Protein AF-A0A078AH58-F1 (afdb_monomer)

Nearest PDB structures (foldseek):
  6vp0-assembly1_E  TM=7.390E-01  e=2.191E-07  Homo sapiens
  6l48-assembly1_B  TM=7.554E-01  e=6.575E-06  Homo sapiens
  7n6q-assembly1_A  TM=6.827E-01  e=5.578E-05  Homo sapiens

Solvent-accessible surface area (backbone atoms only — not comparable to full-atom values): 20919 Å² total; per-residue (Å²): 138,84,90,87,82,90,80,83,85,77,82,78,82,79,78,85,76,88,77,92,66,81,74,60,52,59,53,49,49,50,43,55,55,44,58,75,71,63,71,83,45,74,37,66,34,55,80,36,82,85,47,76,85,14,52,36,66,74,42,92,54,44,64,60,52,52,50,52,52,49,53,50,53,48,54,65,50,48,52,33,51,55,31,27,74,75,70,76,38,50,66,60,67,67,58,52,52,50,52,54,56,51,48,54,57,50,51,54,50,49,54,51,53,53,59,57,50,47,50,48,53,52,48,52,53,41,39,75,75,68,45,61,60,72,59,49,52,53,51,50,51,51,51,55,52,50,53,52,52,48,52,54,47,56,54,65,77,44,76,82,61,56,71,65,60,50,47,48,52,39,54,52,48,50,53,51,49,53,49,37,55,49,52,52,53,51,54,51,53,51,48,53,51,49,54,54,49,53,66,64,53,76,50,95,72,78,94,69,83,77,66,76,92,71,74,45,69,47,90,75,87,88,81,78,78,74,67,70,72,86,65,54,75,65,68,63,61,57,75,65,48,47,58,55,48,70,76,42,71,87,52,59,69,67,61,48,45,64,76,41,42,67,63,51,51,54,51,48,58,48,50,47,42,46,64,61,48,48,48,50,50,46,51,25,61,76,68,32,48,21,58,39,67,54,49,54,7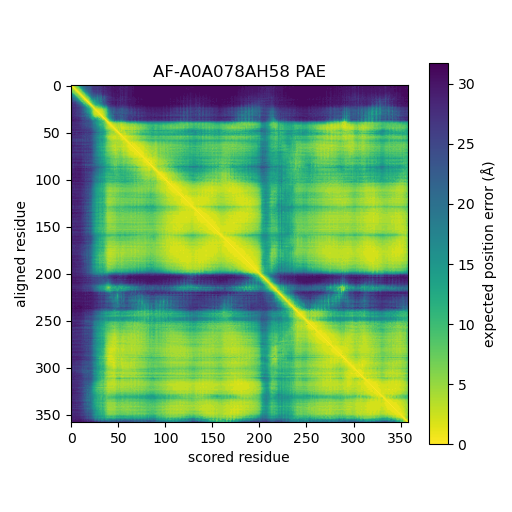4,32,88,73,44,91,44,74,68,51,24,52,54,18,52,48,27,65,62,42,51,48,44,44,61,72,40,26,49,40,36,32,66,78,62,65,42,56,69,69,58,22,47,52,53,39,50,50,54,54,48,53,57,54,45,65,57,44,63,83,83,111

Sequence (358 aa):
MKRQGKQSDSAKQEEPTLITTTSGSELEIEQRVLLKGNIVAARNSLFDFVQLNSWIKKTNYEGIFNAMLTIFVMVIIHKPIGNWVKMGRPVDPELINSIVEEFGNIIYANIYFLAFSFFAFFIQKAILMGAPEQIMKYVQYGIEVFFFVSIYYIIRTNPTWPLSHFLFLSIHGQVIFYKMHSYLLTNLELREKHIQQQKILKKPKAENKSGLQQYPENKVFIQTNLLPLSHFNGLIKYQDIIPLVKTNLNVPVFELYLKLQMSIIAMIMLTIFLLFESMPNAVSELTLYADREFYQDWWNSTSVEEFYGKWLRFTYLFFYRHVYMKILIKGRFNPNTAKAISNLISGAFQELIVVRIY

Radius of gyration: 26.0 Å; Cα contacts (8 Å, |Δi|>4): 215; chains: 1; bounding box: 73×87×61 Å

Organism: Stylonychia lemnae (NCBI:txid5949)

InterPro domains:
  IPR014371 Sterol O-acyltransferase, ACAT/DAG/ARE types [PIRSF000439] (36-355)
  IPR014371 Sterol O-acyltransferase, ACAT/DAG/ARE types [PTHR10408] (245-355)

Foldseek 3Di:
DDDDDDDDDDDDDDDDDDDDDDDPVLVVVVCVVCVVQPPQDQDDEQPDPVDCPHVCNVDPCVVVVVVVVVVVVCLVVVQLVVCCVVPVGSDDPVLVVVLVVLVVLLVVLVVVLVVLLCLLVVLLVVVVVPPDLVVSVVVLVVSLVVLLVVLVVVCVVCLVDDLVSLLSSLVVSVVSSLNSLCSSVVSVVVVVVVVVVVVVCVPDDDDDCPDDPDFDFAPDADDQPCPPPSVPPPSLPDDPLVVLCVVCVPPPPVVSCVVCVVSVVSVVVVCLCCVLPRVVVNVCSVVRGRRNQQFAPLVPDPDPVSNVCGRRVVLVVSLVPPQLSCCVPVVVDDSVVSVVVSVVVSVVSVCSSCVSVD

Mean predicted aligned error: 12.17 Å

Structure (mmCIF, N/CA/C/O backbone):
data_AF-A0A078AH58-F1
#
_entry.id   AF-A0A078AH58-F1
#
loop_
_atom_site.group_PDB
_atom_site.id
_atom_site.type_symbol
_atom_site.label_atom_id
_atom_site.label_alt_id
_atom_site.label_comp_id
_atom_site.label_asym_id
_atom_site.label_entity_id
_atom_site.label_seq_id
_atom_site.pdbx_PDB_ins_code
_atom_site.Cartn_x
_atom_site.Cartn_y
_atom_site.Cartn_z
_atom_site.occupancy
_atom_site.B_iso_or_equiv
_atom_site.auth_seq_id
_atom_site.auth_comp_id
_atom_site.auth_asym_id
_atom_site.auth_atom_id
_atom_site.pdbx_PDB_model_num
ATOM 1 N N . MET A 1 1 ? -29.194 68.600 -11.391 1.00 40.53 1 MET A N 1
ATOM 2 C CA . MET A 1 1 ? -29.318 67.475 -10.433 1.00 40.53 1 MET A CA 1
ATOM 3 C C . MET A 1 1 ? -28.202 66.462 -10.717 1.00 40.53 1 MET A C 1
ATOM 5 O O . MET A 1 1 ? -28.346 65.648 -11.608 1.00 40.53 1 MET A O 1
ATOM 9 N N . LYS A 1 2 ? -26.943 66.729 -10.345 1.00 31.14 2 LYS A N 1
ATOM 10 C CA . LYS A 1 2 ? -26.202 66.224 -9.160 1.00 31.14 2 LYS A CA 1
ATOM 11 C C . LYS A 1 2 ? -26.451 64.751 -8.748 1.00 31.14 2 LYS A C 1
ATOM 13 O O . LYS A 1 2 ? -27.423 64.454 -8.073 1.00 31.14 2 LYS A O 1
ATOM 18 N N . ARG A 1 3 ? -25.483 63.911 -9.158 1.00 30.28 3 ARG A N 1
ATOM 19 C CA . ARG A 1 3 ? -24.882 62.686 -8.569 1.00 30.28 3 ARG A CA 1
ATOM 20 C C . ARG A 1 3 ? -25.420 62.164 -7.225 1.00 30.28 3 ARG A C 1
ATOM 22 O O . ARG A 1 3 ? -25.278 62.880 -6.244 1.00 30.28 3 ARG A O 1
ATOM 29 N N . GLN A 1 4 ? -25.742 60.865 -7.182 1.00 29.77 4 GLN A N 1
ATOM 30 C CA . GLN A 1 4 ? -25.394 59.846 -6.158 1.00 29.77 4 GLN A CA 1
ATOM 31 C C . GLN A 1 4 ? -25.444 58.488 -6.906 1.00 29.77 4 GLN A C 1
ATOM 33 O O . GLN A 1 4 ? -26.321 58.313 -7.740 1.00 29.77 4 GLN A O 1
ATOM 38 N N . GLY A 1 5 ? -24.524 57.525 -6.855 1.00 28.48 5 GLY A N 1
ATOM 39 C CA . GLY A 1 5 ? -23.676 57.019 -5.780 1.00 28.48 5 GLY A CA 1
ATOM 40 C C . GLY A 1 5 ? -23.909 55.500 -5.738 1.00 28.48 5 GLY A C 1
ATOM 41 O O . GLY A 1 5 ? -24.752 55.039 -4.983 1.00 28.48 5 GLY A O 1
ATOM 42 N N . LYS A 1 6 ? -23.256 54.732 -6.624 1.00 28.45 6 LYS A N 1
ATOM 43 C CA . LYS A 1 6 ? -23.381 53.264 -6.691 1.00 28.45 6 LYS A CA 1
ATOM 44 C C . LYS A 1 6 ? -22.445 52.671 -5.632 1.00 28.45 6 LYS A C 1
ATOM 46 O O . LYS A 1 6 ? -21.235 52.649 -5.842 1.00 28.45 6 LYS A O 1
ATOM 51 N N . GLN A 1 7 ? -22.992 52.285 -4.482 1.00 27.55 7 GLN A N 1
ATOM 52 C CA . GLN A 1 7 ? -22.261 51.602 -3.414 1.00 27.55 7 GLN A CA 1
ATOM 53 C C . GLN A 1 7 ? -22.368 50.086 -3.620 1.00 27.55 7 GLN A C 1
ATOM 55 O O . GLN A 1 7 ? -23.429 49.557 -3.938 1.00 27.55 7 GLN A O 1
ATOM 60 N N . SER A 1 8 ? -21.218 49.429 -3.538 1.00 26.92 8 SER A N 1
ATOM 61 C CA . SER A 1 8 ? -20.998 47.998 -3.696 1.00 26.92 8 SER A CA 1
ATOM 62 C C . SER A 1 8 ? -21.329 47.251 -2.403 1.00 26.92 8 SER A C 1
ATOM 64 O O . SER A 1 8 ? -20.649 47.475 -1.400 1.00 26.92 8 SER A O 1
ATOM 66 N N . ASP A 1 9 ? -22.281 46.323 -2.443 1.00 26.44 9 ASP A N 1
ATOM 67 C CA . ASP A 1 9 ? -22.470 45.345 -1.370 1.00 26.44 9 ASP A CA 1
ATOM 68 C C . ASP A 1 9 ? -21.562 44.136 -1.620 1.00 26.44 9 ASP A C 1
ATOM 70 O O . ASP A 1 9 ? -21.825 43.278 -2.465 1.00 26.44 9 ASP A O 1
ATOM 74 N N . SER A 1 10 ? -20.446 44.097 -0.893 1.00 26.19 10 SER A N 1
ATOM 75 C CA . SER A 1 10 ? -19.625 42.906 -0.723 1.00 26.19 10 SER A CA 1
ATOM 76 C C . SER A 1 10 ? -20.270 42.009 0.335 1.00 26.19 10 SER A C 1
ATOM 78 O O . SER A 1 10 ? -20.235 42.290 1.532 1.00 26.19 10 SER A O 1
ATOM 80 N N . ALA A 1 11 ? -20.866 40.902 -0.104 1.00 28.41 11 ALA A N 1
ATOM 81 C CA . ALA A 1 11 ? -21.296 39.839 0.794 1.00 28.41 11 ALA A CA 1
ATOM 82 C C . ALA A 1 11 ? -20.055 39.193 1.435 1.00 28.41 11 ALA A C 1
ATOM 84 O O . ALA A 1 11 ? -19.317 38.448 0.788 1.00 28.41 11 ALA A O 1
ATOM 85 N N . LYS A 1 12 ? -19.806 39.512 2.708 1.00 26.58 12 LYS A N 1
ATOM 86 C CA . LYS A 1 12 ? -18.868 38.783 3.566 1.00 26.58 12 LYS A CA 1
ATOM 87 C C . LYS A 1 12 ? -19.377 37.349 3.726 1.00 26.58 12 LYS A C 1
ATOM 89 O O . LYS A 1 12 ? -20.465 37.135 4.248 1.00 26.58 12 LYS A O 1
ATOM 94 N N . GLN A 1 13 ? -18.584 36.380 3.277 1.00 26.33 13 GLN A N 1
ATOM 95 C CA . GLN A 1 13 ? -18.711 34.988 3.699 1.00 26.33 13 GLN A CA 1
ATOM 96 C C . GLN A 1 13 ? -18.348 34.917 5.186 1.00 26.33 13 GLN A C 1
ATOM 98 O O . GLN A 1 13 ? -17.194 35.125 5.554 1.00 26.33 13 GLN A O 1
ATOM 103 N N . GLU A 1 14 ? -19.341 34.687 6.039 1.00 25.53 14 GLU A N 1
ATOM 104 C CA . GLU A 1 14 ? -19.130 34.377 7.452 1.00 25.53 14 GLU A CA 1
ATOM 105 C C . GLU A 1 14 ? -18.592 32.942 7.579 1.00 25.53 14 GLU A C 1
ATOM 107 O O . GLU A 1 14 ? -19.234 31.978 7.156 1.00 25.53 14 GLU A O 1
ATOM 112 N N . GLU A 1 15 ? -17.388 32.801 8.139 1.00 24.39 15 GLU A N 1
ATOM 113 C CA . GLU A 1 15 ? -16.863 31.528 8.640 1.00 24.39 15 GLU A CA 1
ATOM 114 C C . GLU A 1 15 ? -17.756 31.018 9.784 1.00 24.39 15 GLU A C 1
ATOM 116 O O . GLU A 1 15 ? -18.068 31.787 10.698 1.00 24.39 15 GLU A O 1
ATOM 121 N N . PRO A 1 16 ? -18.154 29.733 9.802 1.00 28.31 16 PRO A N 1
ATOM 122 C CA . PRO A 1 16 ? -18.960 29.216 10.894 1.00 28.31 16 PRO A CA 1
ATOM 123 C C . PRO A 1 16 ? -18.090 29.028 12.142 1.00 28.31 16 PRO A C 1
ATOM 125 O O . PRO A 1 16 ? -17.213 28.165 12.209 1.00 28.31 16 PRO A O 1
ATOM 128 N N . THR A 1 17 ? -18.376 29.848 13.147 1.00 25.48 17 THR A N 1
ATOM 129 C CA . THR A 1 17 ? -17.865 29.784 14.515 1.00 25.48 17 THR A CA 1
ATOM 130 C C . THR A 1 17 ? -18.154 28.418 15.144 1.00 25.48 17 THR A C 1
ATOM 132 O O . THR A 1 17 ? -19.296 27.963 15.215 1.00 25.48 17 THR A O 1
ATOM 135 N N . LEU A 1 18 ? -17.097 27.759 15.629 1.00 30.42 18 LEU A N 1
ATOM 136 C CA . LEU A 1 18 ? -17.161 26.484 16.343 1.00 30.42 18 LEU A CA 1
ATOM 137 C C . LEU A 1 18 ? -17.845 26.692 17.710 1.00 30.42 18 LEU A C 1
ATOM 139 O O . LEU A 1 18 ? -17.222 27.180 18.652 1.00 30.42 18 LEU A O 1
ATOM 143 N N . ILE A 1 19 ? -19.126 26.329 17.827 1.00 30.30 19 ILE A N 1
ATOM 144 C CA . ILE A 1 19 ? -19.848 26.307 19.108 1.00 30.30 19 ILE A CA 1
ATOM 145 C C . ILE A 1 19 ? -19.843 24.881 19.669 1.00 30.30 19 ILE A C 1
ATOM 147 O O . ILE A 1 19 ? -20.335 23.930 19.065 1.00 30.30 19 ILE A O 1
ATOM 151 N N . THR A 1 20 ? -19.287 24.764 20.870 1.00 35.66 20 THR A N 1
ATOM 152 C CA . THR A 1 20 ? -19.267 23.598 21.756 1.00 35.66 20 THR A CA 1
ATOM 153 C C . THR A 1 20 ? -20.670 23.119 22.137 1.00 35.66 20 THR A C 1
ATOM 155 O O . THR A 1 20 ? -21.335 23.779 22.929 1.00 35.66 20 THR A O 1
ATOM 158 N N . THR A 1 21 ? -21.077 21.932 21.669 1.00 28.69 21 THR A N 1
ATOM 159 C CA . THR A 1 21 ? -22.034 21.036 22.357 1.00 28.69 21 THR A CA 1
ATOM 160 C C . THR A 1 21 ? -21.704 19.563 22.071 1.00 28.69 21 THR A C 1
ATOM 162 O O . THR A 1 21 ? -21.152 19.209 21.029 1.00 28.69 21 THR A O 1
ATOM 165 N N . THR A 1 22 ? -21.972 18.724 23.069 1.00 42.91 22 THR A N 1
ATOM 166 C CA . THR A 1 22 ? -21.318 17.454 23.403 1.00 42.91 22 THR A CA 1
ATOM 167 C C . THR A 1 22 ? -21.966 16.210 22.768 1.00 42.91 22 THR A C 1
ATOM 169 O O . THR A 1 22 ? -23.183 16.046 22.738 1.00 42.91 22 THR A O 1
ATOM 172 N N . SER A 1 23 ? -21.118 15.278 22.317 1.00 38.84 23 SER A N 1
ATOM 173 C CA . SER A 1 23 ? -21.384 13.913 21.806 1.00 38.84 23 SER A CA 1
ATOM 174 C C . SER A 1 23 ? -22.115 13.748 20.461 1.00 38.84 23 SER A C 1
ATOM 176 O O . SER A 1 23 ? -21.726 12.879 19.686 1.00 38.84 23 SER A O 1
ATOM 178 N N . GLY A 1 24 ? -23.120 14.569 20.136 1.00 33.69 24 GLY A N 1
ATOM 179 C CA . GLY A 1 24 ? -23.856 14.456 18.863 1.00 33.69 24 GLY A CA 1
ATOM 180 C C . GLY A 1 24 ? -23.125 15.078 17.666 1.00 33.69 24 GLY A C 1
ATOM 181 O O . GLY A 1 24 ? -23.157 14.536 16.564 1.00 33.69 24 GLY A O 1
ATOM 182 N N . SER A 1 25 ? -22.412 16.182 17.898 1.00 44.81 25 SER A N 1
ATOM 183 C CA . SER A 1 25 ? -21.654 16.915 16.875 1.00 44.81 25 SER A CA 1
ATOM 184 C C . SER A 1 25 ? -20.419 16.148 16.404 1.00 44.81 25 SER A C 1
ATOM 186 O O . SER A 1 25 ? -20.139 16.124 15.214 1.00 44.81 25 SER A O 1
ATOM 188 N N . GLU A 1 26 ? -19.711 15.463 17.306 1.00 45.75 26 GLU A N 1
ATOM 189 C CA . GLU A 1 26 ? -18.556 14.629 16.957 1.00 45.75 26 GLU A CA 1
ATOM 190 C C . GLU A 1 26 ? -18.969 13.438 16.094 1.00 45.75 26 GLU A C 1
ATOM 192 O O . GLU A 1 26 ? -18.326 13.200 15.082 1.00 45.75 26 GLU A O 1
ATOM 197 N N . LEU A 1 27 ? -20.070 12.752 16.424 1.00 42.97 27 LEU A N 1
ATOM 198 C CA . LEU A 1 27 ? -20.625 11.667 15.607 1.00 42.97 27 LEU A CA 1
ATOM 199 C C . LEU A 1 27 ? -21.142 12.163 14.252 1.00 42.97 27 LEU A C 1
ATOM 201 O O . LEU A 1 27 ? -20.975 11.461 13.262 1.00 42.97 27 LEU A O 1
ATOM 205 N N . GLU A 1 28 ? -21.735 13.358 14.175 1.00 40.47 28 GLU A N 1
ATOM 206 C CA . GLU A 1 28 ? -22.139 13.965 12.901 1.00 40.47 28 GLU A CA 1
ATOM 207 C C . GLU A 1 28 ? -20.952 14.449 12.065 1.00 40.47 28 GLU A C 1
ATOM 209 O O . GLU A 1 28 ? -20.991 14.335 10.845 1.00 40.47 28 GLU A O 1
ATOM 214 N N . ILE A 1 29 ? -19.900 14.989 12.680 1.00 44.53 29 ILE A N 1
ATOM 215 C CA . ILE A 1 29 ? -18.666 15.384 11.993 1.00 44.53 29 ILE A CA 1
ATOM 216 C C . ILE A 1 29 ? -17.950 14.128 11.513 1.00 44.53 29 ILE A C 1
ATOM 218 O O . ILE A 1 29 ? -17.587 14.049 10.346 1.00 44.53 29 ILE A O 1
ATOM 222 N N . GLU A 1 30 ? -17.817 13.119 12.369 1.00 45.66 30 GLU A N 1
ATOM 223 C CA . GLU A 1 30 ? -17.259 11.817 12.031 1.00 45.66 30 GLU A CA 1
ATOM 224 C C . GLU A 1 30 ? -18.090 11.162 10.925 1.00 45.66 30 GLU A C 1
ATOM 226 O O . GLU A 1 30 ? -17.522 10.723 9.938 1.00 45.66 30 GLU A O 1
ATOM 231 N N . GLN A 1 31 ? -19.425 11.195 10.983 1.00 39.09 31 GLN A N 1
ATOM 232 C CA . GLN A 1 31 ? -20.284 10.719 9.900 1.00 39.09 31 GLN A CA 1
ATOM 233 C C . GLN A 1 31 ? -20.153 11.563 8.638 1.00 39.09 31 GLN A C 1
ATOM 235 O O . GLN A 1 31 ? -19.989 10.976 7.589 1.00 39.09 31 GLN A O 1
ATOM 240 N N . ARG A 1 32 ? -20.177 12.898 8.664 1.00 38.59 32 ARG A N 1
ATOM 241 C CA . ARG A 1 32 ? -20.041 13.730 7.449 1.00 38.59 32 ARG A CA 1
ATOM 242 C C . ARG A 1 32 ? -18.659 13.593 6.811 1.00 38.59 32 ARG A C 1
ATOM 244 O O . ARG A 1 32 ? -18.549 13.632 5.587 1.00 38.59 32 ARG A O 1
ATOM 251 N N . VAL A 1 33 ? -17.621 13.405 7.621 1.00 44.88 33 VAL A N 1
ATOM 252 C CA . VAL A 1 33 ? -16.241 13.178 7.181 1.00 44.88 33 VAL A CA 1
ATOM 253 C C . VAL A 1 33 ? -16.052 11.745 6.664 1.00 44.88 33 VAL A C 1
ATOM 255 O O . VAL A 1 33 ? -15.480 11.554 5.593 1.00 44.88 33 VAL A O 1
ATOM 258 N N . LEU A 1 34 ? -16.599 10.735 7.350 1.00 44.06 34 LEU A N 1
ATOM 259 C CA . LEU A 1 34 ? -16.597 9.337 6.901 1.00 44.06 34 LEU A CA 1
ATOM 260 C C . LEU A 1 34 ? -17.518 9.119 5.688 1.00 44.06 34 LEU A C 1
ATOM 262 O O . LEU A 1 34 ? -17.161 8.352 4.804 1.00 44.06 34 LEU A O 1
ATOM 266 N N . LEU A 1 35 ? -18.664 9.800 5.595 1.00 41.53 35 LEU A N 1
ATOM 267 C CA . LEU A 1 35 ? -19.632 9.714 4.489 1.00 41.53 35 LEU A CA 1
ATOM 268 C C . LEU A 1 35 ? -19.110 10.399 3.227 1.00 41.53 35 LEU A C 1
ATOM 270 O O . LEU A 1 35 ? -19.399 9.931 2.133 1.00 41.53 35 LEU A O 1
ATOM 274 N N . LYS A 1 36 ? -18.309 11.466 3.345 1.00 42.06 36 LYS A N 1
ATOM 275 C CA . LYS A 1 36 ? -17.636 12.051 2.174 1.00 42.06 36 LYS A CA 1
ATOM 276 C C . LYS A 1 36 ? -16.482 11.184 1.649 1.00 42.06 36 LYS A C 1
ATOM 278 O O . LYS A 1 36 ? -16.122 11.336 0.486 1.00 42.06 36 LYS A O 1
ATOM 283 N N . GLY A 1 37 ? -15.918 10.284 2.465 1.00 44.53 37 GLY A N 1
ATOM 284 C CA . GLY A 1 37 ? -14.732 9.489 2.108 1.00 44.53 37 GLY A CA 1
ATOM 285 C C . GLY A 1 37 ? -14.945 7.985 1.869 1.00 44.53 37 GLY A C 1
ATOM 286 O O . GLY A 1 37 ? -14.173 7.397 1.117 1.00 44.53 37 GLY A O 1
ATOM 287 N N . ASN A 1 38 ? -15.970 7.362 2.469 1.00 53.31 38 ASN A N 1
ATOM 288 C CA . ASN A 1 38 ? -16.092 5.898 2.598 1.00 53.31 38 ASN A CA 1
ATOM 289 C C . ASN A 1 38 ? -17.462 5.326 2.176 1.00 53.31 38 ASN A C 1
ATOM 291 O O . ASN A 1 38 ? -17.907 4.324 2.741 1.00 53.31 38 ASN A O 1
ATOM 295 N N . ILE A 1 39 ? -18.154 5.916 1.197 1.00 58.31 39 ILE A N 1
ATOM 296 C CA . ILE A 1 39 ? -19.253 5.189 0.543 1.00 58.31 39 ILE A CA 1
ATOM 297 C C . ILE A 1 39 ? -18.604 4.231 -0.450 1.00 58.31 39 ILE A C 1
ATOM 299 O O . ILE A 1 39 ? -18.244 4.624 -1.557 1.00 58.31 39 ILE A O 1
ATOM 303 N N . VAL A 1 40 ? -18.409 2.984 -0.022 1.00 67.25 40 VAL A N 1
ATOM 304 C CA . VAL A 1 40 ? -18.018 1.913 -0.938 1.00 67.25 40 VAL A CA 1
ATOM 305 C C . VAL A 1 40 ? -19.147 1.775 -1.956 1.00 67.25 40 VAL A C 1
ATOM 307 O O . VAL A 1 40 ? -20.293 1.522 -1.585 1.00 67.25 40 VAL A O 1
ATOM 310 N N . ALA A 1 41 ? -18.838 1.999 -3.226 1.00 72.81 41 ALA A N 1
ATOM 311 C CA . ALA A 1 41 ? -19.819 2.017 -4.303 1.00 72.81 41 ALA A CA 1
ATOM 312 C C . ALA A 1 41 ? -19.311 1.186 -5.476 1.00 72.81 41 ALA A C 1
ATOM 314 O O . ALA A 1 41 ? -18.113 1.160 -5.742 1.00 72.81 41 ALA A O 1
ATOM 315 N N . ALA A 1 42 ? -20.223 0.526 -6.193 1.00 79.69 42 ALA A N 1
ATOM 316 C CA . ALA A 1 42 ? -19.877 -0.161 -7.432 1.00 79.69 42 ALA A CA 1
ATOM 317 C C . ALA A 1 42 ? -19.405 0.880 -8.460 1.00 79.69 42 ALA A C 1
ATOM 319 O O . ALA A 1 42 ? -20.199 1.691 -8.943 1.00 79.69 42 ALA A O 1
ATOM 320 N N . ARG A 1 43 ? -18.099 0.900 -8.726 1.00 83.06 43 ARG A N 1
ATOM 321 C CA . ARG A 1 43 ? -17.421 1.904 -9.546 1.00 83.06 43 ARG A CA 1
ATOM 322 C C . ARG A 1 43 ? -16.361 1.236 -10.396 1.00 83.06 43 ARG A C 1
ATOM 324 O O . ARG A 1 43 ? -15.671 0.324 -9.952 1.00 83.06 43 ARG A O 1
ATOM 331 N N . ASN A 1 44 ? -16.223 1.749 -11.604 1.00 82.75 44 ASN A N 1
ATOM 332 C CA . ASN A 1 44 ? -15.292 1.240 -12.595 1.00 82.75 44 ASN A CA 1
ATOM 333 C C . ASN A 1 44 ? -13.928 1.903 -12.408 1.00 82.75 44 ASN A C 1
ATOM 335 O O . ASN A 1 44 ? -13.864 3.044 -11.940 1.00 82.75 44 ASN A O 1
ATOM 339 N N . SER A 1 45 ? -12.859 1.223 -12.822 1.00 84.94 45 SER A N 1
ATOM 340 C CA . SER A 1 45 ? -11.552 1.875 -12.873 1.00 84.94 45 SER A CA 1
ATOM 341 C C . SER A 1 45 ? -11.522 2.953 -13.962 1.00 84.94 45 SER A C 1
ATOM 343 O O . SER A 1 45 ? -12.254 2.886 -14.955 1.00 84.94 45 SER A O 1
ATOM 345 N N . LEU A 1 46 ? -10.668 3.962 -13.780 1.00 84.12 46 LEU A N 1
ATOM 346 C CA . LEU A 1 46 ? -10.541 5.102 -14.691 1.00 84.12 46 LEU A CA 1
ATOM 347 C C . LEU A 1 46 ? -10.118 4.669 -16.104 1.00 84.12 46 LEU A C 1
ATOM 349 O O . LEU A 1 46 ? -10.706 5.143 -17.081 1.00 84.12 46 LEU A O 1
ATOM 353 N N . PHE A 1 47 ? -9.144 3.756 -16.204 1.00 80.75 47 PHE A N 1
ATOM 354 C CA . PHE A 1 47 ? -8.607 3.241 -17.469 1.00 80.75 47 PHE A CA 1
ATOM 355 C C . PHE A 1 47 ? -9.199 1.880 -17.883 1.00 80.75 47 PHE A C 1
ATOM 357 O O . PHE A 1 47 ? -8.633 1.200 -18.741 1.00 80.75 47 PHE A O 1
ATOM 364 N N . ASP A 1 48 ? -10.361 1.495 -17.341 1.00 78.31 48 ASP A N 1
ATOM 365 C CA . ASP A 1 48 ? -11.060 0.281 -17.773 1.00 78.31 48 ASP A CA 1
ATOM 366 C C . ASP A 1 48 ? -11.542 0.434 -19.227 1.00 78.31 48 ASP A C 1
ATOM 368 O O . ASP A 1 48 ? -12.335 1.316 -19.557 1.00 78.31 48 ASP A O 1
ATOM 372 N N . PHE A 1 49 ? -11.050 -0.414 -20.125 1.00 73.31 49 PHE A N 1
ATOM 373 C CA . PHE A 1 49 ? -11.363 -0.340 -21.553 1.00 73.31 49 PHE A CA 1
ATOM 374 C C . PHE A 1 49 ? -12.534 -1.229 -21.976 1.00 73.31 49 PHE A C 1
ATOM 376 O O . PHE A 1 49 ? -13.054 -1.055 -23.082 1.00 73.31 49 PHE A O 1
ATOM 383 N N . VAL A 1 50 ? -12.940 -2.172 -21.124 1.00 70.81 50 VAL A N 1
ATOM 384 C CA . VAL A 1 50 ? -14.042 -3.104 -21.392 1.00 70.81 50 VAL A CA 1
ATOM 385 C C . VAL A 1 50 ? -15.369 -2.412 -21.103 1.00 70.81 50 VAL A C 1
ATOM 387 O O . VAL A 1 50 ? -16.356 -2.578 -21.820 1.00 70.81 50 VAL A O 1
ATOM 390 N N . GLN A 1 51 ? -15.396 -1.588 -20.059 1.00 74.44 51 GLN A N 1
ATOM 391 C CA . GLN A 1 51 ? -16.616 -0.948 -19.598 1.00 74.44 51 GLN A CA 1
ATOM 392 C C . GLN A 1 51 ? -16.839 0.407 -20.282 1.00 74.44 51 GLN A C 1
ATOM 394 O O . GLN A 1 51 ? -16.139 1.376 -20.017 1.00 74.44 51 GLN A O 1
ATOM 399 N N . LEU A 1 52 ? -17.903 0.512 -21.087 1.00 74.88 52 LEU A N 1
ATOM 400 C CA . LEU A 1 52 ? -18.320 1.745 -21.788 1.00 74.88 52 LEU A CA 1
ATOM 401 C C . LEU A 1 52 ? -18.526 2.960 -20.864 1.00 74.88 52 LEU A C 1
ATOM 403 O O . LEU A 1 52 ? -18.422 4.104 -21.296 1.00 74.88 52 LEU A O 1
ATOM 407 N N . ASN A 1 53 ? -18.822 2.718 -19.586 1.00 78.50 53 ASN A N 1
ATOM 408 C CA . ASN A 1 53 ? -19.049 3.768 -18.595 1.00 78.50 53 ASN A CA 1
ATOM 409 C C . ASN A 1 53 ? -17.768 4.277 -17.916 1.00 78.50 53 ASN A C 1
ATOM 411 O O . ASN A 1 53 ? -17.873 5.171 -17.066 1.00 78.50 53 ASN A O 1
ATOM 415 N N . SER A 1 54 ? -16.597 3.728 -18.252 1.00 81.62 54 SER A N 1
ATOM 416 C CA . SER A 1 54 ? -15.315 4.166 -17.704 1.00 81.62 54 SER A CA 1
ATOM 417 C C . SER A 1 54 ? -14.969 5.595 -18.121 1.00 81.62 54 SER A C 1
ATOM 419 O O . SER A 1 54 ? -15.538 6.164 -19.057 1.00 81.62 54 SER A O 1
ATOM 421 N N . TRP A 1 55 ? -14.037 6.207 -17.394 1.00 85.44 55 TRP A N 1
ATOM 422 C CA . TRP A 1 55 ? -13.611 7.574 -17.677 1.00 85.44 55 TRP A CA 1
ATOM 423 C C . TRP A 1 55 ? -12.893 7.669 -19.025 1.00 85.44 55 TRP A C 1
ATOM 425 O O . TRP A 1 55 ? -13.193 8.568 -19.809 1.00 85.44 55 TRP A O 1
ATOM 435 N N . ILE A 1 56 ? -12.018 6.710 -19.348 1.00 84.88 56 ILE A N 1
ATOM 436 C CA . ILE A 1 56 ? -11.257 6.750 -20.601 1.00 84.88 56 ILE A CA 1
ATOM 437 C C . ILE A 1 56 ? -12.162 6.712 -21.840 1.00 84.88 56 ILE A C 1
ATOM 439 O O . ILE A 1 56 ? -11.920 7.466 -22.777 1.00 84.88 56 ILE A O 1
ATOM 443 N N . LYS A 1 57 ? -13.259 5.940 -21.807 1.00 83.38 57 LYS A N 1
ATOM 444 C CA . LYS A 1 57 ? -14.247 5.854 -22.900 1.00 83.38 57 LYS A CA 1
ATOM 445 C C . LYS A 1 57 ? -15.125 7.098 -23.049 1.00 83.38 57 LYS A C 1
ATOM 447 O O . LYS A 1 57 ? -15.726 7.305 -24.096 1.00 83.38 57 LYS A O 1
ATOM 452 N N . LYS A 1 58 ? -15.214 7.930 -22.009 1.00 86.19 58 LYS A N 1
ATOM 453 C CA . LYS A 1 58 ? -15.997 9.178 -22.011 1.00 86.19 58 LYS A CA 1
ATOM 454 C C . LYS A 1 58 ? -15.192 10.401 -22.441 1.00 86.19 58 LYS A C 1
ATOM 456 O O . LYS A 1 58 ? -15.778 11.461 -22.642 1.00 86.19 58 LYS A O 1
ATOM 461 N N . THR A 1 59 ? -13.869 10.290 -22.531 1.00 86.25 59 THR A N 1
ATOM 462 C CA . THR A 1 59 ? -12.988 11.423 -22.832 1.00 86.25 59 THR A CA 1
ATOM 463 C C . THR A 1 59 ? -12.337 11.292 -24.201 1.00 86.25 59 THR A C 1
ATOM 465 O O . THR A 1 59 ? -12.202 10.205 -24.751 1.00 86.25 59 THR A O 1
ATOM 468 N N . ASN A 1 60 ? -11.837 12.411 -24.726 1.00 88.38 60 ASN A N 1
ATOM 469 C CA . ASN A 1 60 ? -11.089 12.437 -25.986 1.00 88.38 60 ASN A CA 1
ATOM 470 C C . ASN A 1 60 ? -9.665 11.848 -25.866 1.00 88.38 60 ASN A C 1
ATOM 472 O O . ASN A 1 60 ? -8.904 11.878 -26.831 1.00 88.38 60 ASN A O 1
ATOM 476 N N . TYR A 1 61 ? -9.282 11.327 -24.694 1.00 86.69 61 TYR A N 1
ATOM 477 C CA . TYR A 1 61 ? -7.950 10.773 -24.437 1.00 86.69 61 TYR A CA 1
ATOM 478 C C . TYR A 1 61 ? -7.812 9.299 -24.834 1.00 86.69 61 TYR A C 1
ATOM 480 O O . TYR A 1 61 ? -6.708 8.757 -24.768 1.00 86.69 61 TYR A O 1
ATOM 488 N N . GLU A 1 62 ? -8.889 8.657 -25.296 1.00 84.69 62 GLU A N 1
ATOM 489 C CA . GLU A 1 62 ? -8.869 7.253 -25.718 1.00 84.69 62 GLU A CA 1
ATOM 490 C C . GLU A 1 62 ? -7.778 6.974 -26.767 1.00 84.69 62 GLU A C 1
ATOM 492 O O . GLU A 1 62 ? -7.051 5.989 -26.658 1.00 84.69 62 GLU A O 1
ATOM 497 N N . GLY A 1 63 ? -7.588 7.872 -27.741 1.00 85.69 63 GLY A N 1
ATOM 498 C CA . GLY A 1 63 ? -6.554 7.716 -28.770 1.00 85.69 63 GLY A CA 1
ATOM 499 C C . GLY A 1 63 ? -5.127 7.710 -28.209 1.00 85.69 63 GLY A C 1
ATOM 500 O O . GLY A 1 63 ? -4.305 6.894 -28.624 1.00 85.69 63 GLY A O 1
ATOM 501 N N . ILE A 1 64 ? -4.840 8.574 -27.229 1.00 85.44 64 ILE A N 1
ATOM 502 C CA . ILE A 1 64 ? -3.527 8.639 -26.562 1.00 85.44 64 ILE A CA 1
ATOM 503 C C . ILE A 1 64 ? -3.282 7.361 -25.761 1.00 85.44 64 ILE A C 1
ATOM 505 O O . ILE A 1 64 ? -2.200 6.779 -25.827 1.00 85.44 64 ILE A O 1
ATOM 509 N N . PHE A 1 65 ? -4.303 6.887 -25.052 1.00 82.31 65 PHE A N 1
ATOM 510 C CA . PHE A 1 65 ? -4.218 5.645 -24.297 1.00 82.31 65 PHE A CA 1
ATOM 511 C C . PHE A 1 65 ? -4.007 4.424 -25.210 1.00 82.31 65 PHE A C 1
ATOM 513 O O . PHE A 1 65 ? -3.123 3.607 -24.956 1.00 82.31 65 PHE A O 1
ATOM 520 N N . ASN A 1 66 ? -4.729 4.340 -26.330 1.00 84.19 66 ASN A N 1
ATOM 521 C CA . ASN A 1 66 ? -4.547 3.283 -27.329 1.00 84.19 66 ASN A CA 1
ATOM 522 C C . ASN A 1 66 ? -3.141 3.308 -27.951 1.00 84.19 66 ASN A C 1
ATOM 524 O O . ASN A 1 66 ? -2.537 2.253 -28.164 1.00 84.19 66 ASN A O 1
ATOM 528 N N . ALA A 1 67 ? -2.583 4.497 -28.202 1.00 84.44 67 ALA A N 1
ATOM 529 C CA . ALA A 1 67 ? -1.204 4.638 -28.664 1.00 84.44 67 ALA A CA 1
ATOM 530 C C . ALA A 1 67 ? -0.201 4.131 -27.613 1.00 84.44 67 ALA A C 1
ATOM 532 O O . ALA A 1 67 ? 0.715 3.382 -27.955 1.00 84.44 67 ALA A O 1
ATOM 533 N N . MET A 1 68 ? -0.403 4.457 -26.330 1.00 80.81 68 MET A N 1
ATOM 534 C CA . MET A 1 68 ? 0.423 3.932 -25.235 1.00 80.81 68 MET A CA 1
ATOM 535 C C . MET A 1 68 ? 0.362 2.404 -25.144 1.00 80.81 68 MET A C 1
ATOM 537 O O . MET A 1 68 ? 1.408 1.764 -25.047 1.00 80.81 68 MET A O 1
ATOM 541 N N . LEU A 1 69 ? -0.832 1.809 -25.228 1.00 77.56 69 LEU A N 1
ATOM 542 C CA . LEU A 1 69 ? -0.998 0.352 -25.244 1.00 77.56 69 LEU A CA 1
ATOM 543 C C . LEU A 1 69 ? -0.326 -0.291 -26.463 1.00 77.56 69 LEU A C 1
ATOM 545 O O . LEU A 1 69 ? 0.278 -1.355 -26.349 1.00 77.56 69 LEU A O 1
ATOM 549 N N . THR A 1 70 ? -0.376 0.367 -27.619 1.00 82.12 70 THR A N 1
ATOM 550 C CA . THR A 1 70 ? 0.290 -0.112 -28.836 1.00 82.12 70 THR A CA 1
ATOM 551 C C . THR A 1 70 ? 1.808 -0.127 -28.661 1.00 82.12 70 THR A C 1
ATOM 553 O O . THR A 1 70 ? 2.443 -1.150 -28.914 1.00 82.12 70 THR A O 1
ATOM 556 N N . ILE A 1 71 ? 2.393 0.968 -28.160 1.00 78.94 71 ILE A N 1
ATOM 557 C CA . ILE A 1 71 ? 3.828 1.044 -27.836 1.00 78.94 71 ILE A CA 1
ATOM 558 C C . ILE A 1 71 ? 4.195 -0.043 -26.822 1.00 78.94 71 ILE A C 1
ATOM 560 O O . ILE A 1 71 ? 5.207 -0.722 -26.971 1.00 78.94 71 ILE A O 1
ATOM 564 N N . PHE A 1 72 ? 3.351 -0.249 -25.815 1.00 73.75 72 PHE A N 1
ATOM 565 C CA . PHE A 1 72 ? 3.551 -1.270 -24.799 1.00 73.75 72 PHE A CA 1
ATOM 566 C C . PHE A 1 72 ? 3.594 -2.690 -25.385 1.00 73.75 72 PHE A C 1
ATOM 568 O O . PHE A 1 72 ? 4.534 -3.438 -25.112 1.00 73.75 72 PHE A O 1
ATOM 575 N N . VAL A 1 73 ? 2.641 -3.045 -26.250 1.00 76.06 73 VAL A N 1
ATOM 576 C CA . VAL A 1 73 ? 2.634 -4.335 -26.960 1.00 76.06 73 VAL A CA 1
ATOM 577 C C . VAL A 1 73 ? 3.871 -4.476 -27.850 1.00 76.06 73 VAL A C 1
ATOM 579 O O . VAL A 1 73 ? 4.511 -5.528 -27.852 1.00 76.06 73 VAL A O 1
ATOM 582 N N . MET A 1 74 ? 4.268 -3.410 -28.551 1.00 76.88 74 MET A N 1
ATOM 583 C CA . MET A 1 74 ? 5.490 -3.410 -29.360 1.00 76.88 74 MET A CA 1
ATOM 584 C C . MET A 1 74 ? 6.739 -3.670 -28.512 1.00 76.88 74 MET A C 1
ATOM 586 O O . MET A 1 74 ? 7.579 -4.468 -28.918 1.00 76.88 74 MET A O 1
ATOM 590 N N . VAL A 1 75 ? 6.859 -3.069 -27.324 1.00 72.81 75 VAL A N 1
ATOM 591 C CA . VAL A 1 75 ? 7.988 -3.298 -26.404 1.00 72.81 75 VAL A CA 1
ATOM 592 C C . VAL A 1 75 ? 8.007 -4.740 -25.887 1.00 72.81 75 VAL A C 1
ATOM 594 O O . VAL A 1 75 ? 9.075 -5.357 -25.855 1.00 72.81 75 VAL A O 1
ATOM 597 N N . ILE A 1 76 ? 6.841 -5.300 -25.539 1.00 71.56 76 ILE A N 1
ATOM 598 C CA . ILE A 1 76 ? 6.718 -6.701 -25.102 1.00 71.56 76 ILE A CA 1
ATOM 599 C C . ILE A 1 76 ? 7.190 -7.662 -26.191 1.00 71.56 76 ILE A C 1
ATOM 601 O O . ILE A 1 76 ? 7.836 -8.654 -25.874 1.00 71.56 76 ILE A O 1
ATOM 605 N N . ILE A 1 77 ? 6.883 -7.380 -27.458 1.00 76.06 77 ILE A N 1
ATOM 606 C CA . ILE A 1 77 ? 7.243 -8.238 -28.594 1.00 76.06 77 ILE A CA 1
ATOM 607 C C . ILE A 1 77 ? 8.700 -8.017 -29.025 1.00 76.06 77 ILE A C 1
ATOM 609 O O . ILE A 1 77 ? 9.404 -8.968 -29.369 1.00 76.06 77 ILE A O 1
ATOM 613 N N . HIS A 1 78 ? 9.181 -6.773 -28.979 1.00 77.88 78 HIS A N 1
ATOM 614 C CA . HIS A 1 78 ? 10.515 -6.393 -29.437 1.00 77.88 78 HIS A CA 1
ATOM 615 C C . HIS A 1 78 ? 11.623 -7.167 -28.711 1.00 77.88 78 HIS A C 1
ATOM 617 O O . HIS A 1 78 ? 12.561 -7.647 -29.349 1.00 77.88 78 HIS A O 1
ATOM 623 N N . LYS A 1 79 ? 11.516 -7.325 -27.386 1.00 72.19 79 LYS A N 1
ATOM 624 C CA . LYS A 1 79 ? 12.563 -7.965 -26.576 1.00 72.19 79 LYS A CA 1
ATOM 625 C C . LYS A 1 79 ? 12.713 -9.473 -26.848 1.00 72.19 79 LYS A C 1
ATOM 627 O O . LYS A 1 79 ? 13.832 -9.881 -27.153 1.00 72.19 79 LYS A O 1
ATOM 632 N N . PRO A 1 80 ? 11.649 -10.300 -26.826 1.00 75.94 80 PRO A N 1
ATOM 633 C CA . PRO A 1 80 ? 11.727 -11.703 -27.227 1.00 75.94 80 PRO A CA 1
ATOM 634 C C . PRO A 1 80 ? 12.269 -11.908 -28.640 1.00 75.94 80 PRO A C 1
ATOM 636 O O . PRO A 1 80 ? 13.071 -12.812 -28.853 1.00 75.94 80 PRO A O 1
ATOM 639 N N . ILE A 1 81 ? 11.891 -11.053 -29.599 1.00 81.06 81 ILE A N 1
ATOM 640 C CA . ILE A 1 81 ? 12.422 -11.122 -30.968 1.00 81.06 81 ILE A CA 1
ATOM 641 C C . ILE A 1 81 ? 13.920 -10.797 -30.984 1.00 81.06 81 ILE A C 1
ATOM 643 O O . ILE A 1 81 ? 14.704 -11.538 -31.573 1.00 81.06 81 ILE A O 1
ATOM 647 N N . GLY A 1 82 ? 14.342 -9.726 -30.306 1.00 80.50 82 GLY A N 1
ATOM 648 C CA . GLY A 1 82 ? 15.756 -9.365 -30.198 1.00 80.50 82 GLY A CA 1
ATOM 649 C C . GLY A 1 82 ? 16.597 -10.465 -29.542 1.00 80.50 82 GLY A C 1
ATOM 650 O O . GLY A 1 82 ? 17.701 -10.758 -30.001 1.00 80.50 82 GLY A O 1
ATOM 651 N N . ASN A 1 83 ? 16.057 -11.117 -28.512 1.00 79.25 83 ASN A N 1
ATOM 652 C CA . ASN A 1 83 ? 16.676 -12.271 -27.864 1.00 79.25 83 ASN A CA 1
ATOM 653 C C . ASN A 1 83 ? 16.752 -13.479 -28.800 1.00 79.25 83 ASN A C 1
ATOM 655 O O . ASN A 1 83 ? 17.799 -14.118 -28.874 1.00 79.25 83 ASN A O 1
ATOM 659 N N . TRP A 1 84 ? 15.691 -13.751 -29.567 1.00 83.19 84 TRP A N 1
ATOM 660 C CA . TRP A 1 84 ? 15.668 -14.840 -30.541 1.00 83.19 84 TRP A CA 1
ATOM 661 C C . TRP A 1 84 ? 16.769 -14.681 -31.589 1.00 83.19 84 TRP A C 1
ATOM 663 O O . TRP A 1 84 ? 17.477 -15.638 -31.887 1.00 83.19 84 TRP A O 1
ATOM 673 N N . VAL A 1 85 ? 16.967 -13.462 -32.100 1.00 87.44 85 VAL A N 1
ATOM 674 C CA . VAL A 1 85 ? 18.028 -13.164 -33.074 1.00 87.44 85 VAL A CA 1
ATOM 675 C C . VAL A 1 85 ? 19.426 -13.335 -32.467 1.00 87.44 85 VAL A C 1
ATOM 677 O O . VAL A 1 85 ? 20.323 -13.830 -33.142 1.00 87.44 85 VAL A O 1
ATOM 680 N N . LYS A 1 86 ? 19.627 -12.948 -31.201 1.00 82.94 86 LYS A N 1
ATOM 681 C CA . LYS A 1 86 ? 20.945 -12.995 -30.539 1.00 82.94 86 LYS A CA 1
ATOM 682 C C . LYS A 1 86 ? 21.322 -14.374 -29.991 1.00 82.94 86 LYS A C 1
ATOM 684 O O . LYS A 1 86 ? 22.490 -14.737 -30.028 1.00 82.94 86 LYS A O 1
ATOM 689 N N . MET A 1 87 ? 20.357 -15.109 -29.440 1.00 81.25 87 MET A N 1
ATOM 690 C CA . MET A 1 87 ? 20.581 -16.325 -28.643 1.00 81.25 87 MET A CA 1
ATOM 691 C C . MET A 1 87 ? 19.895 -17.572 -29.226 1.00 81.25 87 MET A C 1
ATOM 693 O O . MET A 1 87 ? 20.025 -18.660 -28.670 1.00 81.25 87 MET A O 1
ATOM 697 N N . GLY A 1 88 ? 19.113 -17.434 -30.304 1.00 85.75 88 GLY A N 1
ATOM 698 C CA . GLY A 1 88 ? 18.298 -18.518 -30.870 1.00 85.75 88 GLY A CA 1
ATOM 699 C C . GLY A 1 88 ? 17.097 -18.922 -30.004 1.00 85.75 88 GLY A C 1
ATOM 700 O O . GLY A 1 88 ? 16.456 -19.934 -30.280 1.00 85.75 88 GLY A O 1
ATOM 701 N N . ARG A 1 89 ? 16.807 -18.171 -28.931 1.00 81.62 89 ARG A N 1
ATOM 702 C CA . ARG A 1 89 ? 15.713 -18.415 -27.976 1.00 81.62 89 ARG A CA 1
ATOM 703 C C . ARG A 1 89 ? 15.092 -17.086 -27.528 1.00 81.62 89 ARG A C 1
ATOM 705 O O . ARG A 1 89 ? 15.816 -16.099 -27.419 1.00 81.62 89 ARG A O 1
ATOM 712 N N . PRO A 1 90 ? 13.780 -17.033 -27.232 1.00 77.94 90 PRO A N 1
ATOM 713 C CA . PRO A 1 90 ? 13.090 -15.775 -26.939 1.00 77.94 90 PRO A CA 1
ATOM 714 C C . PRO A 1 90 ? 13.356 -15.269 -25.515 1.00 77.94 90 PRO A C 1
ATOM 716 O O . PRO A 1 90 ? 13.289 -14.069 -25.247 1.00 77.94 90 PRO A O 1
ATOM 719 N N . VAL A 1 91 ? 13.659 -16.180 -24.592 1.00 76.38 91 VAL A N 1
ATOM 720 C CA . VAL A 1 91 ? 13.874 -15.885 -23.176 1.00 76.38 91 VAL A CA 1
ATOM 721 C C . VAL A 1 91 ? 15.186 -16.518 -22.740 1.00 76.38 91 VAL A C 1
ATOM 723 O O . VAL A 1 91 ? 15.494 -17.650 -23.116 1.00 76.38 91 VAL A O 1
ATOM 726 N N . ASP A 1 92 ? 15.947 -15.761 -21.959 1.00 74.19 92 ASP A N 1
ATOM 727 C CA . ASP A 1 92 ? 17.191 -16.210 -21.349 1.00 74.19 92 ASP A CA 1
ATOM 728 C C . ASP A 1 92 ? 16.904 -17.281 -20.269 1.00 74.19 92 ASP A C 1
ATOM 730 O O . ASP A 1 92 ? 16.105 -17.026 -19.361 1.00 74.19 92 ASP A O 1
ATOM 734 N N . PRO A 1 93 ? 17.509 -18.481 -20.340 1.00 77.19 93 PRO A N 1
ATOM 735 C CA . PRO A 1 93 ? 17.361 -19.506 -19.308 1.00 77.19 93 PRO A CA 1
ATOM 736 C C . PRO A 1 93 ? 17.762 -19.041 -17.901 1.00 77.19 93 PRO A C 1
ATOM 738 O O . PRO A 1 93 ? 17.135 -19.463 -16.929 1.00 77.19 93 PRO A O 1
ATOM 741 N N . GLU A 1 94 ? 18.760 -18.161 -17.771 1.00 74.00 94 GLU A N 1
ATOM 742 C CA . GLU A 1 94 ? 19.165 -17.618 -16.466 1.00 74.00 94 GLU A CA 1
ATOM 743 C C . GLU A 1 94 ? 18.062 -16.743 -15.864 1.00 74.00 94 GLU A C 1
ATOM 745 O O . GLU A 1 94 ? 17.766 -16.837 -14.671 1.00 74.00 94 GLU A O 1
ATOM 750 N N . LEU A 1 95 ? 17.382 -15.960 -16.708 1.00 70.81 95 LEU A N 1
ATOM 751 C CA . LEU A 1 95 ? 16.227 -15.163 -16.302 1.00 70.81 95 LEU A CA 1
ATOM 752 C C . LEU A 1 95 ? 15.076 -16.056 -15.819 1.00 70.81 95 LEU A C 1
ATOM 754 O O . LEU A 1 95 ? 14.447 -15.740 -14.814 1.00 70.81 95 LEU A O 1
ATOM 758 N N . ILE A 1 96 ? 14.808 -17.178 -16.496 1.00 72.12 96 ILE A N 1
ATOM 759 C CA . ILE A 1 96 ? 13.757 -18.125 -16.081 1.00 72.12 96 ILE A CA 1
ATOM 760 C C . ILE A 1 96 ? 14.083 -18.727 -14.714 1.00 72.12 96 ILE A C 1
ATOM 762 O O . ILE A 1 96 ? 13.221 -18.739 -13.836 1.00 72.12 96 ILE A O 1
ATOM 766 N N . ASN A 1 97 ? 15.316 -19.198 -14.518 1.00 75.25 97 ASN A N 1
ATOM 767 C CA . ASN A 1 97 ? 15.737 -19.781 -13.244 1.00 75.25 97 ASN A CA 1
ATOM 768 C C . ASN A 1 97 ? 15.645 -18.762 -12.106 1.00 75.25 97 ASN A C 1
ATOM 770 O O . ASN A 1 97 ? 15.109 -19.088 -11.049 1.00 75.25 97 ASN A O 1
ATOM 774 N N . SER A 1 98 ? 16.078 -17.521 -12.359 1.00 71.19 98 SER A N 1
ATOM 775 C CA . SER A 1 98 ? 15.911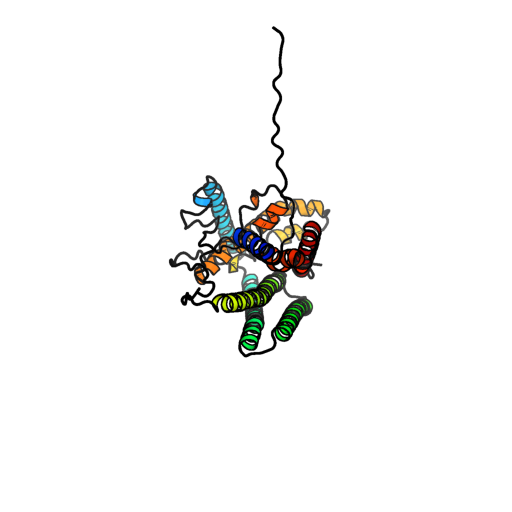 -16.419 -11.416 1.00 71.19 98 SER A CA 1
ATOM 776 C C . SER A 1 98 ? 14.436 -16.241 -11.055 1.00 71.19 98 SER A C 1
ATOM 778 O O . SER A 1 98 ? 14.107 -16.360 -9.881 1.00 71.19 98 SER A O 1
ATOM 780 N N . ILE A 1 99 ? 13.534 -16.080 -12.034 1.00 71.06 99 ILE A N 1
ATOM 781 C CA . ILE A 1 99 ? 12.085 -15.901 -11.803 1.00 71.06 99 ILE A CA 1
ATOM 782 C C . ILE A 1 99 ? 11.482 -17.045 -10.973 1.00 71.06 99 ILE A C 1
ATOM 784 O O . ILE A 1 99 ? 10.669 -16.794 -10.082 1.00 71.06 99 ILE A O 1
ATOM 788 N N . VAL A 1 100 ? 11.844 -18.300 -11.257 1.00 75.56 100 VAL A N 1
ATOM 789 C CA . VAL A 1 100 ? 11.304 -19.473 -10.546 1.00 75.56 100 VAL A CA 1
ATOM 790 C C . VAL A 1 100 ? 11.760 -19.496 -9.087 1.00 75.56 100 VAL A C 1
ATOM 792 O O . VAL A 1 100 ? 10.934 -19.705 -8.195 1.00 75.56 100 VAL A O 1
ATOM 795 N N . GLU A 1 101 ? 13.044 -19.241 -8.829 1.00 73.44 101 GLU A N 1
ATOM 796 C CA . GLU A 1 101 ? 13.559 -19.092 -7.465 1.00 73.44 101 GLU A CA 1
ATOM 797 C C . GLU A 1 101 ? 12.879 -17.914 -6.754 1.00 73.44 101 GLU A C 1
ATOM 799 O O . GLU A 1 101 ? 12.472 -18.029 -5.591 1.00 73.44 101 GLU A O 1
ATOM 804 N N . GLU A 1 102 ? 12.658 -16.803 -7.473 1.00 75.94 102 GLU A N 1
ATOM 805 C CA . GLU A 1 102 ? 11.969 -15.651 -6.908 1.00 75.94 102 GLU A CA 1
ATOM 806 C C . GLU A 1 102 ? 10.555 -16.019 -6.440 1.00 75.94 102 GLU A C 1
ATOM 808 O O . GLU A 1 102 ? 10.136 -15.627 -5.346 1.00 75.94 102 GLU A O 1
ATOM 813 N N . PHE A 1 103 ? 9.842 -16.800 -7.253 1.00 79.38 103 PHE A N 1
ATOM 814 C CA . PHE A 1 103 ? 8.460 -17.199 -7.022 1.00 79.38 103 PHE A CA 1
ATOM 815 C C . PHE A 1 103 ? 8.296 -18.092 -5.787 1.00 79.38 103 PHE A C 1
ATOM 817 O O . PHE A 1 103 ? 7.353 -17.900 -5.016 1.00 79.38 103 PHE A O 1
ATOM 824 N N . GLY A 1 104 ? 9.230 -19.018 -5.548 1.00 80.25 104 GLY A N 1
ATOM 825 C CA . GLY A 1 104 ? 9.215 -19.869 -4.354 1.00 80.25 104 GLY A CA 1
ATOM 826 C C . GLY A 1 104 ? 9.257 -19.048 -3.063 1.00 80.25 104 GLY A C 1
ATOM 827 O O . GLY A 1 104 ? 8.387 -19.187 -2.201 1.00 80.25 104 GLY A O 1
ATOM 828 N N . ASN A 1 105 ? 10.208 -18.116 -2.964 1.00 80.94 105 ASN A N 1
ATOM 829 C CA . ASN A 1 105 ? 10.343 -17.225 -1.804 1.00 80.94 105 ASN A CA 1
ATOM 830 C C . ASN A 1 105 ? 9.101 -16.346 -1.595 1.00 80.94 105 ASN A C 1
ATOM 832 O O . ASN A 1 105 ? 8.669 -16.132 -0.460 1.00 80.94 105 ASN A O 1
ATOM 836 N N . ILE A 1 106 ? 8.486 -15.877 -2.684 1.00 83.44 106 ILE A N 1
ATOM 837 C CA . ILE A 1 106 ? 7.231 -15.119 -2.635 1.00 83.44 106 ILE A CA 1
ATOM 838 C C . ILE A 1 106 ? 6.093 -15.981 -2.072 1.00 83.44 106 ILE A C 1
ATOM 840 O O . ILE A 1 106 ? 5.330 -15.497 -1.235 1.00 83.44 106 ILE A O 1
ATOM 844 N N . ILE A 1 107 ? 5.965 -17.252 -2.466 1.00 86.56 107 ILE A N 1
ATOM 845 C CA . ILE A 1 107 ? 4.941 -18.154 -1.909 1.00 86.56 107 ILE A CA 1
ATOM 846 C C . ILE A 1 107 ? 5.137 -18.330 -0.401 1.00 86.56 107 ILE A C 1
ATOM 848 O O . ILE A 1 107 ? 4.182 -18.151 0.358 1.00 86.56 107 ILE A O 1
ATOM 852 N N . TYR A 1 108 ? 6.361 -18.626 0.046 1.00 87.50 108 TYR A N 1
ATOM 853 C CA . TYR A 1 108 ? 6.654 -18.775 1.475 1.00 87.50 108 TYR A CA 1
ATOM 854 C C . TYR A 1 108 ? 6.310 -17.507 2.264 1.00 87.50 108 TYR A C 1
ATOM 856 O O . TYR A 1 108 ? 5.665 -17.587 3.312 1.00 87.50 108 TYR A O 1
ATOM 864 N N . ALA A 1 109 ? 6.655 -16.333 1.729 1.00 88.81 109 ALA A N 1
ATOM 865 C CA . ALA A 1 109 ? 6.282 -15.050 2.316 1.00 88.81 109 ALA A CA 1
ATOM 866 C C . ALA A 1 109 ? 4.756 -14.854 2.393 1.00 88.81 109 ALA A C 1
ATOM 868 O O . ALA A 1 109 ? 4.248 -14.394 3.411 1.00 88.81 109 ALA A O 1
ATOM 869 N N . ASN A 1 110 ? 4.000 -15.244 1.362 1.00 90.88 110 ASN A N 1
ATOM 870 C CA . ASN A 1 110 ? 2.536 -15.143 1.381 1.00 90.88 110 ASN A CA 1
ATOM 871 C C . ASN A 1 110 ? 1.894 -16.078 2.412 1.00 90.88 110 ASN A C 1
ATOM 873 O O . ASN A 1 110 ? 0.951 -15.672 3.086 1.00 90.88 110 ASN A O 1
ATOM 877 N N . ILE A 1 111 ? 2.402 -17.304 2.575 1.00 92.56 111 ILE A N 1
ATOM 878 C CA . ILE A 1 111 ? 1.924 -18.225 3.621 1.00 92.56 111 ILE A CA 1
ATOM 879 C C . ILE A 1 111 ? 2.186 -17.623 5.005 1.00 92.56 111 ILE A C 1
ATOM 881 O O . ILE A 1 111 ? 1.303 -17.636 5.864 1.00 92.56 111 ILE A O 1
ATOM 885 N N . TYR A 1 112 ? 3.372 -17.044 5.203 1.00 92.62 112 TYR A N 1
ATOM 886 C CA . TYR A 1 112 ? 3.727 -16.330 6.425 1.00 92.62 112 TYR A CA 1
ATOM 887 C C . TYR A 1 112 ? 2.763 -15.164 6.708 1.00 92.62 112 TYR A C 1
ATOM 889 O O . TYR A 1 112 ? 2.183 -15.078 7.790 1.00 92.62 112 TYR A O 1
ATOM 897 N N . PHE A 1 113 ? 2.517 -14.305 5.718 1.00 94.25 113 PHE A N 1
ATOM 898 C CA . PHE A 1 113 ? 1.579 -13.187 5.822 1.00 94.25 113 PHE A CA 1
ATOM 899 C C . PHE A 1 113 ? 0.144 -13.626 6.108 1.00 94.25 113 PHE A C 1
ATOM 901 O O . PHE A 1 113 ? -0.531 -13.037 6.957 1.00 94.25 113 PHE A O 1
ATOM 908 N N . LEU A 1 114 ? -0.309 -14.685 5.440 1.00 92.62 114 LEU A N 1
ATOM 909 C CA . LEU A 1 114 ? -1.622 -15.267 5.659 1.00 92.62 114 LEU A CA 1
ATOM 910 C C . LEU A 1 114 ? -1.762 -15.755 7.104 1.00 92.62 114 LEU A C 1
ATOM 912 O O . LEU A 1 114 ? -2.720 -15.376 7.777 1.00 92.62 114 LEU A O 1
ATOM 916 N N . ALA A 1 115 ? -0.791 -16.523 7.605 1.00 91.62 115 ALA A N 1
ATOM 917 C CA . ALA A 1 115 ? -0.788 -17.010 8.982 1.00 91.62 115 ALA A CA 1
ATOM 918 C C . ALA A 1 115 ? -0.872 -15.856 9.995 1.00 91.62 115 ALA A C 1
ATOM 920 O O . ALA A 1 115 ? -1.683 -15.908 10.920 1.00 91.62 115 ALA A O 1
ATOM 921 N N . PHE A 1 116 ? -0.108 -14.780 9.778 1.00 91.75 116 PHE A N 1
ATOM 922 C CA . PHE A 1 116 ? -0.148 -13.608 10.653 1.00 91.75 116 PHE A CA 1
ATOM 923 C C . PHE A 1 116 ? -1.499 -12.890 10.636 1.00 91.75 116 PHE A C 1
ATOM 925 O O . PHE A 1 116 ? -2.017 -12.513 11.688 1.00 91.75 116 PHE A O 1
ATOM 932 N N . SER A 1 117 ? -2.112 -12.763 9.459 1.00 92.88 117 SER A N 1
ATOM 933 C CA . SER A 1 117 ? -3.410 -12.100 9.314 1.00 92.88 117 SER A CA 1
ATOM 934 C C . SER A 1 117 ? -4.529 -12.767 10.131 1.00 92.88 117 SER A C 1
ATOM 936 O O . SER A 1 117 ? -5.422 -12.079 10.632 1.00 92.88 117 SER A O 1
ATOM 938 N N . PHE A 1 118 ? -4.456 -14.088 10.350 1.00 92.81 118 PHE A N 1
ATOM 939 C CA . PHE A 1 118 ? -5.447 -14.826 11.139 1.00 92.81 118 PHE A CA 1
ATOM 940 C C . PHE A 1 118 ? -5.398 -14.518 12.639 1.00 92.81 118 PHE A C 1
ATOM 942 O O . PHE A 1 118 ? -6.416 -14.692 13.312 1.00 92.81 118 PHE A O 1
ATOM 949 N N . PHE A 1 119 ? -4.287 -14.006 13.183 1.00 92.12 119 PHE A N 1
ATOM 950 C CA . PHE A 1 119 ? -4.259 -13.597 14.593 1.00 92.12 119 PHE A CA 1
ATOM 951 C C . PHE A 1 119 ? -5.290 -12.505 14.879 1.00 92.12 119 PHE A C 1
ATOM 953 O O . PHE A 1 119 ? -6.022 -12.614 15.861 1.00 92.12 119 PHE A O 1
ATOM 960 N N . ALA A 1 120 ? -5.448 -11.527 13.980 1.00 91.44 120 ALA A N 1
ATOM 961 C CA . ALA A 1 120 ? -6.464 -10.484 14.127 1.00 91.44 120 ALA A CA 1
ATOM 962 C C . ALA A 1 120 ? -7.889 -11.071 14.188 1.00 91.44 120 ALA A C 1
ATOM 964 O O . ALA A 1 120 ? -8.733 -10.610 14.963 1.00 91.44 120 ALA A O 1
ATOM 965 N N . PHE A 1 121 ? -8.151 -12.130 13.414 1.00 92.38 121 PHE A N 1
ATOM 966 C CA . PHE A 1 121 ? -9.413 -12.867 13.459 1.00 92.38 121 PHE A CA 1
ATOM 967 C C . PHE A 1 121 ? -9.604 -13.603 14.793 1.00 92.38 121 PHE A C 1
ATOM 969 O O . PHE A 1 121 ? -10.657 -13.464 15.421 1.00 92.38 121 PHE A O 1
ATOM 976 N N . PHE A 1 122 ? -8.597 -14.348 15.257 1.00 93.69 122 PHE A N 1
ATOM 977 C CA . PHE A 1 122 ? -8.685 -15.096 16.514 1.00 93.69 122 PHE A CA 1
ATOM 978 C C . PHE A 1 122 ? -8.830 -14.186 17.732 1.00 93.69 122 PHE A C 1
ATOM 980 O O . PHE A 1 122 ? -9.635 -14.489 18.610 1.00 93.69 122 PHE A O 1
ATOM 987 N N . ILE A 1 123 ? -8.135 -13.047 17.758 1.00 93.12 123 ILE A N 1
ATOM 988 C CA . ILE A 1 123 ? -8.287 -12.044 18.815 1.00 93.12 123 ILE A CA 1
ATOM 989 C C . ILE A 1 123 ? -9.720 -11.510 18.840 1.00 93.12 123 ILE A C 1
ATOM 991 O O . ILE A 1 123 ? -10.338 -11.459 19.903 1.00 93.12 123 ILE A O 1
ATOM 995 N N . GLN A 1 124 ? -10.301 -11.181 17.682 1.00 92.00 124 GLN A N 1
ATOM 996 C CA . GLN A 1 124 ? -11.694 -10.734 17.657 1.00 92.00 124 GLN A CA 1
ATOM 997 C C . GLN A 1 124 ? -12.672 -11.816 18.108 1.00 92.00 124 GLN A C 1
ATOM 999 O O . GLN A 1 124 ? -13.602 -11.526 18.863 1.00 92.00 124 GLN A O 1
ATOM 1004 N N . LYS A 1 125 ? -12.436 -13.070 17.715 1.00 92.06 125 LYS A N 1
ATOM 1005 C CA . LYS A 1 125 ? -13.223 -14.213 18.183 1.00 92.06 125 LYS A CA 1
ATOM 1006 C C . LYS A 1 125 ? -13.106 -14.402 19.701 1.00 92.06 125 LYS A C 1
ATOM 1008 O O . LYS A 1 125 ? -14.118 -14.657 20.346 1.00 92.06 125 LYS A O 1
ATOM 1013 N N . ALA A 1 126 ? -11.920 -14.216 20.280 1.00 93.38 126 ALA A N 1
ATOM 1014 C CA . ALA A 1 126 ? -11.709 -14.289 21.724 1.00 93.38 126 ALA A CA 1
ATOM 1015 C C . ALA A 1 126 ? -12.492 -13.202 22.476 1.00 93.38 126 ALA A C 1
ATOM 1017 O O . ALA A 1 126 ? -13.112 -13.493 23.499 1.00 93.38 126 ALA A O 1
ATOM 1018 N N . ILE A 1 127 ? -12.545 -11.971 21.950 1.00 91.81 127 ILE A N 1
ATOM 1019 C CA . ILE A 1 127 ? -13.358 -10.913 22.567 1.00 91.81 127 ILE A CA 1
ATOM 1020 C C . ILE A 1 127 ? -14.854 -11.262 22.503 1.00 91.81 127 ILE A C 1
ATOM 1022 O O . ILE A 1 127 ? -15.575 -11.052 23.475 1.00 91.81 127 ILE A O 1
ATOM 1026 N N . LEU A 1 128 ? -15.325 -11.862 21.402 1.00 89.38 128 LEU A N 1
ATOM 1027 C CA . LEU A 1 128 ? -16.710 -12.350 21.302 1.00 89.38 128 LEU A CA 1
ATOM 1028 C C . LEU A 1 128 ? -17.023 -13.478 22.300 1.00 89.38 128 LEU A C 1
ATOM 1030 O O . LEU A 1 128 ? -18.165 -13.606 22.727 1.00 89.38 128 LEU A O 1
ATOM 1034 N N . MET A 1 129 ? -16.022 -14.267 22.696 1.00 92.50 129 MET A N 1
ATOM 1035 C CA . MET A 1 129 ? -16.142 -15.308 23.727 1.00 92.50 129 MET A CA 1
ATOM 1036 C C . MET A 1 129 ? -16.065 -14.763 25.165 1.00 92.50 129 MET A C 1
ATOM 1038 O O . MET A 1 129 ? -16.135 -15.544 26.110 1.00 92.50 129 MET A O 1
ATOM 1042 N N . GLY A 1 130 ? -15.937 -13.444 25.348 1.00 90.38 130 GLY A N 1
ATOM 1043 C CA . GLY A 1 130 ? -15.925 -12.797 26.663 1.00 90.38 130 GLY A CA 1
ATOM 1044 C C . GLY A 1 130 ? -14.540 -12.402 27.180 1.00 90.38 130 GLY A C 1
ATOM 1045 O O . GLY A 1 130 ? -14.424 -12.003 28.338 1.00 90.38 130 GLY A O 1
ATOM 1046 N N . ALA A 1 131 ? -13.486 -12.480 26.360 1.00 92.75 131 ALA A N 1
ATOM 1047 C CA . ALA A 1 131 ? -12.172 -11.978 26.757 1.00 92.75 131 ALA A CA 1
ATOM 1048 C C . ALA A 1 131 ? -12.185 -10.441 26.943 1.00 92.75 131 ALA A C 1
ATOM 1050 O O . ALA A 1 131 ? -12.853 -9.740 26.175 1.00 92.75 131 ALA A O 1
ATOM 1051 N N . PRO A 1 132 ? -11.419 -9.881 27.904 1.00 93.75 132 PRO A N 1
ATOM 1052 C CA . PRO A 1 132 ? -11.387 -8.438 28.133 1.00 93.75 132 PRO A CA 1
ATOM 1053 C C . PRO A 1 132 ? -10.870 -7.667 26.913 1.00 93.75 132 PRO A C 1
ATOM 1055 O O . PRO A 1 132 ? -9.720 -7.831 26.496 1.00 93.75 132 PRO A O 1
ATOM 1058 N N . GLU A 1 133 ? -11.706 -6.778 26.374 1.00 90.50 133 GLU A N 1
ATOM 1059 C CA . GLU A 1 133 ? -11.432 -6.040 25.136 1.00 90.50 133 GLU A CA 1
ATOM 1060 C C . GL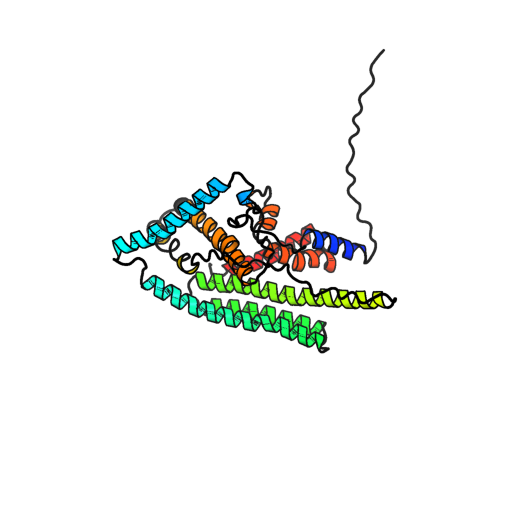U A 1 133 ? -10.112 -5.258 25.183 1.00 90.50 133 GLU A C 1
ATOM 1062 O O . GLU A 1 133 ? -9.303 -5.338 24.258 1.00 90.50 133 GLU A O 1
ATOM 1067 N N . GLN A 1 134 ? -9.863 -4.545 26.284 1.00 91.06 134 GLN A N 1
ATOM 1068 C CA . GLN A 1 134 ? -8.669 -3.715 26.435 1.00 91.06 134 GLN A CA 1
ATOM 1069 C C . GLN A 1 134 ? -7.381 -4.550 26.400 1.00 91.06 134 GLN A C 1
ATOM 1071 O O . GLN A 1 134 ? -6.407 -4.149 25.766 1.00 91.06 134 GLN A O 1
ATOM 1076 N N . ILE A 1 135 ? -7.380 -5.728 27.034 1.00 93.56 135 ILE A N 1
ATOM 1077 C CA . ILE A 1 135 ? -6.220 -6.630 27.043 1.00 93.56 135 ILE A CA 1
ATOM 1078 C C . ILE A 1 135 ? -5.992 -7.178 25.636 1.00 93.56 135 ILE A C 1
ATOM 1080 O O . ILE A 1 135 ? -4.887 -7.089 25.109 1.00 93.56 135 ILE A O 1
ATOM 1084 N N . MET A 1 136 ? -7.051 -7.679 24.997 1.00 93.56 136 MET A N 1
ATOM 1085 C CA . MET A 1 136 ? -6.987 -8.235 23.644 1.00 93.56 136 MET A CA 1
ATOM 1086 C C . MET A 1 136 ? -6.497 -7.215 22.608 1.00 93.56 136 MET A C 1
ATOM 1088 O O . MET A 1 136 ? -5.727 -7.555 21.713 1.00 93.56 136 MET A O 1
ATOM 1092 N N . LYS A 1 137 ? -6.870 -5.942 22.764 1.00 93.06 137 LYS A N 1
ATOM 1093 C CA . LYS A 1 137 ? -6.373 -4.845 21.932 1.00 93.06 137 LYS A CA 1
ATOM 1094 C C . LYS A 1 137 ? -4.859 -4.642 22.067 1.00 93.06 137 LYS A C 1
ATOM 1096 O O . LYS A 1 137 ? -4.181 -4.501 21.054 1.00 93.06 137 LYS A O 1
ATOM 1101 N N . TYR A 1 138 ? -4.316 -4.644 23.286 1.00 94.50 138 TYR A N 1
ATOM 1102 C CA . TYR A 1 138 ? -2.866 -4.526 23.486 1.00 94.50 138 TYR A CA 1
ATOM 1103 C C . TYR A 1 138 ? -2.107 -5.763 23.005 1.00 94.50 138 TYR A C 1
ATOM 1105 O O . TYR A 1 138 ? -1.028 -5.624 22.436 1.00 94.50 138 TYR A O 1
ATOM 1113 N N . VAL A 1 139 ? -2.687 -6.956 23.168 1.00 95.12 139 VAL A N 1
ATOM 1114 C CA . VAL A 1 139 ? -2.134 -8.193 22.600 1.00 95.12 139 VAL A CA 1
ATOM 1115 C C . VAL A 1 139 ? -2.032 -8.079 21.078 1.00 95.12 139 VAL A C 1
ATOM 1117 O O . VAL A 1 139 ? -0.973 -8.353 20.522 1.00 95.12 139 VAL A O 1
ATOM 1120 N N . GLN A 1 140 ? -3.081 -7.592 20.409 1.00 94.75 140 GLN A N 1
ATOM 1121 C CA . GLN A 1 140 ? -3.062 -7.364 18.963 1.00 94.75 140 GLN A CA 1
ATOM 1122 C C . GLN A 1 140 ? -1.967 -6.370 18.547 1.00 94.75 140 GLN A C 1
ATOM 1124 O O . GLN A 1 140 ? -1.240 -6.640 17.596 1.00 94.75 140 GLN A O 1
ATOM 1129 N N . TYR A 1 141 ? -1.792 -5.260 19.271 1.00 94.75 141 TYR A N 1
ATOM 1130 C CA . TYR A 1 141 ? -0.691 -4.326 18.999 1.00 94.75 141 TYR A CA 1
ATOM 1131 C C . TYR A 1 141 ? 0.686 -4.967 19.196 1.00 94.75 141 TYR A C 1
ATOM 1133 O O . TYR A 1 141 ? 1.590 -4.717 18.405 1.00 94.75 141 TYR A O 1
ATOM 1141 N N . GLY A 1 142 ? 0.844 -5.833 20.199 1.00 95.31 142 GLY A N 1
ATOM 1142 C CA . GLY A 1 142 ? 2.068 -6.611 20.386 1.00 95.31 142 GLY A CA 1
ATOM 1143 C C . GLY A 1 142 ? 2.364 -7.536 19.202 1.00 95.31 142 GLY A C 1
ATOM 1144 O O . GLY A 1 142 ? 3.495 -7.570 18.723 1.00 95.31 142 GLY A O 1
ATOM 1145 N N . ILE A 1 143 ? 1.345 -8.231 18.684 1.00 94.69 143 ILE A N 1
ATOM 1146 C CA . ILE A 1 143 ? 1.466 -9.093 17.495 1.00 94.69 143 ILE A CA 1
ATOM 1147 C C . ILE A 1 143 ? 1.815 -8.268 16.253 1.00 94.69 143 ILE A C 1
ATOM 1149 O O . ILE A 1 143 ? 2.681 -8.668 15.482 1.00 94.69 143 ILE A O 1
ATOM 1153 N N . GLU A 1 144 ? 1.180 -7.110 16.067 1.00 94.25 144 GLU A N 1
ATOM 1154 C CA . GLU A 1 144 ? 1.461 -6.197 14.953 1.00 94.25 144 GLU A CA 1
ATOM 1155 C C . GLU A 1 144 ? 2.906 -5.676 14.979 1.00 94.25 144 GLU A C 1
ATOM 1157 O O . GLU A 1 144 ? 3.579 -5.669 13.948 1.00 94.25 144 GLU A O 1
ATOM 1162 N N . VAL A 1 145 ? 3.411 -5.289 16.155 1.00 93.00 145 VAL A N 1
ATOM 1163 C CA . VAL A 1 145 ? 4.812 -4.874 16.322 1.00 93.00 145 VAL A CA 1
ATOM 1164 C C . VAL A 1 145 ? 5.755 -6.043 16.053 1.00 93.00 145 VAL A C 1
ATOM 1166 O O . VAL A 1 145 ? 6.719 -5.889 15.306 1.00 93.00 145 VAL A O 1
ATOM 1169 N N . PHE A 1 146 ? 5.468 -7.222 16.610 1.00 94.00 146 PHE A N 1
ATOM 1170 C CA . PHE A 1 146 ? 6.273 -8.420 16.377 1.00 94.00 146 PHE A CA 1
ATOM 1171 C C . PHE A 1 146 ? 6.339 -8.783 14.890 1.00 94.00 146 PHE A C 1
ATOM 1173 O O . PHE A 1 146 ? 7.420 -9.064 14.381 1.00 94.00 146 PHE A O 1
ATOM 1180 N N . PHE A 1 147 ? 5.209 -8.707 14.187 1.00 93.50 147 PHE A N 1
ATOM 1181 C CA . PHE A 1 147 ? 5.115 -8.932 12.748 1.00 93.50 147 PHE A CA 1
ATOM 1182 C C . PHE A 1 147 ? 5.961 -7.946 11.932 1.00 93.50 147 PHE A C 1
ATOM 1184 O O . PHE A 1 147 ? 6.604 -8.323 10.955 1.00 93.50 147 PHE A O 1
ATOM 1191 N N . PHE A 1 148 ? 6.001 -6.673 12.321 1.00 88.56 148 PHE A N 1
ATOM 1192 C CA . PHE A 1 148 ? 6.873 -5.718 11.642 1.00 88.56 148 PHE A CA 1
ATOM 1193 C C . PHE A 1 148 ? 8.352 -5.972 11.906 1.00 88.56 148 PHE A C 1
ATOM 1195 O O . PHE A 1 148 ? 9.166 -5.923 10.981 1.00 88.56 148 PHE A O 1
ATOM 1202 N N . VAL A 1 149 ? 8.703 -6.264 13.157 1.00 89.75 149 VAL A N 1
ATOM 1203 C CA . VAL A 1 149 ? 10.084 -6.561 13.548 1.00 89.75 149 VAL A CA 1
ATOM 1204 C C . VAL A 1 149 ? 10.580 -7.834 12.864 1.00 89.75 149 VAL A C 1
ATOM 1206 O O . VAL A 1 149 ? 11.724 -7.876 12.416 1.00 89.75 149 VAL A O 1
ATOM 1209 N N . SER A 1 150 ? 9.735 -8.855 12.721 1.00 91.88 150 SER A N 1
ATOM 1210 C CA . SER A 1 150 ? 10.096 -10.088 12.024 1.00 91.88 150 SER A CA 1
ATOM 1211 C C . SER A 1 150 ? 10.325 -9.867 10.528 1.00 91.88 150 SER A C 1
ATOM 1213 O O . SER A 1 150 ? 11.286 -10.415 9.996 1.00 91.88 150 SER A O 1
ATOM 1215 N N . ILE A 1 151 ? 9.523 -9.033 9.852 1.00 90.25 151 ILE A N 1
ATOM 1216 C CA . ILE A 1 151 ? 9.774 -8.654 8.450 1.00 90.25 151 ILE A CA 1
ATOM 1217 C C . ILE A 1 151 ? 11.132 -7.961 8.324 1.00 90.25 151 ILE A C 1
ATOM 1219 O O . ILE A 1 151 ? 11.946 -8.349 7.484 1.00 90.25 151 ILE A O 1
ATOM 1223 N N . TYR A 1 152 ? 11.402 -6.974 9.183 1.00 88.12 152 TYR A N 1
ATOM 1224 C CA . TYR A 1 152 ? 12.690 -6.280 9.206 1.00 88.12 152 TYR A CA 1
ATOM 1225 C C . TYR A 1 152 ? 13.856 -7.256 9.434 1.00 88.12 152 TYR A C 1
ATOM 1227 O O . TYR A 1 152 ? 14.864 -7.210 8.726 1.00 88.12 152 TYR A O 1
ATOM 1235 N N . TYR A 1 153 ? 13.696 -8.192 10.371 1.00 89.19 153 TYR A N 1
ATOM 1236 C CA . TYR A 1 153 ? 14.686 -9.224 10.655 1.00 89.19 153 TYR A CA 1
ATOM 1237 C C . TYR A 1 153 ? 14.936 -10.142 9.449 1.00 89.19 153 TYR A C 1
ATOM 1239 O O . TYR A 1 153 ? 16.090 -10.337 9.078 1.00 89.19 153 TYR A O 1
ATOM 1247 N N . ILE A 1 154 ? 13.882 -10.648 8.794 1.00 89.31 154 ILE A N 1
ATOM 1248 C CA . ILE A 1 154 ? 13.981 -11.489 7.585 1.00 89.31 154 ILE A CA 1
ATOM 1249 C C . ILE A 1 154 ? 14.737 -10.752 6.474 1.00 89.31 154 ILE A C 1
ATOM 1251 O O . ILE A 1 154 ? 15.613 -11.318 5.820 1.00 89.31 154 ILE A O 1
ATOM 1255 N N . ILE A 1 155 ? 14.432 -9.470 6.275 1.00 86.94 155 ILE A N 1
ATOM 1256 C CA . ILE A 1 155 ? 15.108 -8.637 5.279 1.00 86.94 155 ILE A CA 1
ATOM 1257 C C . ILE A 1 155 ? 16.596 -8.479 5.609 1.00 86.94 155 ILE A C 1
ATOM 1259 O O . ILE A 1 155 ? 17.428 -8.503 4.697 1.00 86.94 155 ILE A O 1
ATOM 1263 N N . ARG A 1 156 ? 16.941 -8.305 6.890 1.00 86.62 156 ARG A N 1
ATOM 1264 C CA . ARG A 1 156 ? 18.317 -8.064 7.338 1.00 86.62 156 ARG A CA 1
ATOM 1265 C C . ARG A 1 156 ? 19.189 -9.318 7.298 1.00 86.62 156 ARG A C 1
ATOM 1267 O O . ARG A 1 156 ? 20.381 -9.194 7.012 1.00 86.62 156 ARG A O 1
ATOM 1274 N N . THR A 1 157 ? 18.615 -10.488 7.580 1.00 88.50 157 THR A N 1
ATOM 1275 C CA . THR A 1 157 ? 19.313 -11.785 7.556 1.00 88.50 157 THR A CA 1
ATOM 1276 C C . THR A 1 157 ? 19.546 -12.318 6.149 1.00 88.50 157 THR A C 1
ATOM 1278 O O . THR A 1 157 ? 20.437 -13.142 5.965 1.00 88.50 157 THR A O 1
ATOM 1281 N N . ASN A 1 158 ? 18.818 -11.809 5.152 1.00 84.94 158 ASN A N 1
ATOM 1282 C CA . ASN A 1 158 ? 18.956 -12.208 3.752 1.00 84.94 158 ASN A CA 1
ATOM 1283 C C . ASN A 1 158 ? 19.515 -11.066 2.875 1.00 84.94 158 ASN A C 1
ATOM 1285 O O . ASN A 1 158 ? 18.805 -10.557 1.999 1.00 84.94 158 ASN A O 1
ATOM 1289 N N . PRO A 1 159 ? 20.780 -10.637 3.075 1.00 81.88 159 PRO A N 1
ATOM 1290 C CA . PRO A 1 159 ? 21.369 -9.490 2.378 1.00 81.88 159 PRO A CA 1
ATOM 1291 C C . PRO A 1 159 ? 21.613 -9.732 0.882 1.00 81.88 159 PRO A C 1
ATOM 1293 O O . PRO A 1 159 ? 21.750 -8.773 0.126 1.00 81.88 159 PRO A O 1
ATOM 1296 N N . THR A 1 160 ? 21.640 -10.989 0.442 1.00 80.25 160 THR A N 1
ATOM 1297 C CA . THR A 1 160 ? 21.852 -11.373 -0.960 1.00 80.25 160 THR A CA 1
ATOM 1298 C C . THR A 1 160 ? 20.574 -11.363 -1.791 1.00 80.25 160 THR A C 1
ATOM 1300 O O . THR A 1 160 ? 20.653 -11.434 -3.013 1.00 80.25 160 THR A O 1
ATOM 1303 N N . TRP A 1 161 ? 19.398 -11.265 -1.159 1.00 79.44 161 TRP A N 1
ATOM 1304 C CA . TRP A 1 161 ? 18.135 -11.235 -1.896 1.00 79.44 161 TRP A CA 1
ATOM 1305 C C . TRP A 1 161 ? 18.051 -10.036 -2.840 1.00 79.44 161 TRP A C 1
ATOM 1307 O O . TRP A 1 161 ? 18.466 -8.936 -2.456 1.00 79.44 161 TRP A O 1
ATOM 1317 N N . PRO A 1 162 ? 17.482 -10.219 -4.043 1.00 76.12 162 PRO A N 1
ATOM 1318 C CA . PRO A 1 162 ? 17.326 -9.134 -4.989 1.00 76.12 162 PRO A CA 1
ATOM 1319 C C . PRO A 1 162 ? 16.304 -8.110 -4.481 1.00 76.12 162 PRO A C 1
ATOM 1321 O O . PRO A 1 162 ? 15.484 -8.359 -3.590 1.00 76.12 162 PRO A O 1
ATOM 1324 N N . LEU A 1 163 ? 16.355 -6.918 -5.077 1.00 76.44 163 LEU A N 1
ATOM 1325 C CA . LEU A 1 163 ? 15.503 -5.789 -4.701 1.00 76.44 163 LEU A CA 1
ATOM 1326 C C . LEU A 1 163 ? 14.001 -6.121 -4.810 1.00 76.44 163 LEU A C 1
ATOM 1328 O O . LEU A 1 163 ? 13.198 -5.587 -4.050 1.00 76.44 163 LEU A O 1
ATOM 1332 N N . SER A 1 164 ? 13.625 -7.011 -5.733 1.00 76.75 164 SER A N 1
ATOM 1333 C CA . SER A 1 164 ? 12.258 -7.508 -5.930 1.00 76.75 164 SER A CA 1
ATOM 1334 C C . SER A 1 164 ? 11.674 -8.128 -4.655 1.00 76.75 164 SER A C 1
ATOM 1336 O O . SER A 1 164 ? 10.595 -7.709 -4.234 1.00 76.75 164 SER A O 1
ATOM 1338 N N . HIS A 1 165 ? 12.379 -9.055 -3.995 1.00 79.81 165 HIS A N 1
ATOM 1339 C CA . HIS A 1 165 ? 11.914 -9.686 -2.746 1.00 79.81 165 HIS A CA 1
ATOM 1340 C C . HIS A 1 165 ? 11.793 -8.703 -1.601 1.00 79.81 165 HIS A C 1
ATOM 1342 O O . HIS A 1 165 ? 10.831 -8.763 -0.838 1.00 79.81 165 HIS A O 1
ATOM 1348 N N . PHE A 1 166 ? 12.758 -7.793 -1.488 1.00 82.50 166 PHE A N 1
ATOM 1349 C CA . PHE A 1 166 ? 12.726 -6.758 -0.466 1.00 82.50 166 PHE A CA 1
ATOM 1350 C C . PHE A 1 166 ? 11.497 -5.861 -0.630 1.00 82.50 166 PHE A C 1
ATOM 1352 O O . PHE A 1 166 ? 10.717 -5.714 0.308 1.00 82.50 166 PHE A O 1
ATOM 1359 N N . LEU A 1 167 ? 11.280 -5.319 -1.833 1.00 82.56 167 LEU A N 1
ATOM 1360 C CA . LEU A 1 167 ? 10.117 -4.479 -2.116 1.00 82.56 167 LEU A CA 1
ATOM 1361 C C . LEU A 1 167 ? 8.811 -5.251 -1.911 1.00 82.56 167 LEU A C 1
ATOM 1363 O O . LEU A 1 167 ? 7.867 -4.702 -1.345 1.00 82.56 167 LEU A O 1
ATOM 1367 N N . PHE A 1 168 ? 8.765 -6.525 -2.314 1.00 84.69 168 PHE A N 1
ATOM 1368 C CA . PHE A 1 168 ? 7.607 -7.384 -2.090 1.00 84.69 168 PHE A CA 1
ATOM 1369 C C . PHE A 1 168 ? 7.294 -7.534 -0.595 1.00 84.69 168 PHE A C 1
ATOM 1371 O O . PHE A 1 168 ? 6.174 -7.248 -0.178 1.00 84.69 168 PHE A O 1
ATOM 1378 N N . LEU A 1 169 ? 8.276 -7.924 0.222 1.00 88.00 169 LEU A N 1
ATOM 1379 C CA . LEU A 1 169 ? 8.092 -8.121 1.662 1.00 88.00 169 LEU A CA 1
ATOM 1380 C C . LEU A 1 169 ? 7.729 -6.826 2.389 1.00 88.00 169 LEU A C 1
ATOM 1382 O O . LEU A 1 169 ? 6.821 -6.833 3.218 1.00 88.00 169 LEU A O 1
ATOM 1386 N N . SER A 1 170 ? 8.396 -5.720 2.060 1.00 88.06 170 SER A N 1
ATOM 1387 C CA . SER A 1 170 ? 8.154 -4.423 2.691 1.00 88.06 170 SER A CA 1
ATOM 1388 C C . SER A 1 170 ? 6.765 -3.878 2.358 1.00 88.06 170 SER A C 1
ATOM 1390 O O . SER A 1 170 ? 5.998 -3.548 3.263 1.00 88.06 170 SER A O 1
ATOM 1392 N N . ILE A 1 171 ? 6.400 -3.820 1.071 1.00 87.25 171 ILE A N 1
ATOM 1393 C CA . ILE A 1 171 ? 5.107 -3.270 0.637 1.00 87.25 171 ILE A CA 1
ATOM 1394 C C . ILE A 1 171 ? 3.966 -4.186 1.086 1.00 87.25 171 ILE A C 1
ATOM 1396 O O . ILE A 1 171 ? 2.992 -3.722 1.681 1.00 87.25 171 ILE A O 1
ATOM 1400 N N . HIS A 1 172 ? 4.075 -5.494 0.837 1.00 88.38 172 HIS A N 1
ATOM 1401 C CA . HIS A 1 172 ? 3.015 -6.434 1.191 1.00 88.38 172 HIS A CA 1
ATOM 1402 C C . HIS A 1 172 ? 2.871 -6.575 2.712 1.00 88.38 172 HIS A C 1
ATOM 1404 O O . HIS A 1 172 ? 1.752 -6.606 3.222 1.00 88.38 172 HIS A O 1
ATOM 1410 N N . GLY A 1 173 ? 3.983 -6.565 3.450 1.00 91.62 173 GLY A N 1
ATOM 1411 C CA . GLY A 1 173 ? 3.985 -6.534 4.909 1.00 91.62 173 GLY A CA 1
ATOM 1412 C C . GLY A 1 173 ? 3.216 -5.337 5.470 1.00 91.62 173 GLY A C 1
ATOM 1413 O O . GLY A 1 173 ? 2.351 -5.507 6.329 1.00 91.62 173 GLY A O 1
ATOM 1414 N N . GLN A 1 174 ? 3.431 -4.136 4.924 1.00 91.38 174 GLN A N 1
ATOM 1415 C CA . GLN A 1 174 ? 2.652 -2.957 5.318 1.00 91.38 174 GLN A CA 1
ATOM 1416 C C . GLN A 1 174 ? 1.165 -3.093 5.007 1.00 91.38 174 GLN A C 1
ATOM 1418 O O . GLN A 1 174 ? 0.337 -2.754 5.849 1.00 91.38 174 GLN A O 1
ATOM 1423 N N . VAL A 1 175 ? 0.804 -3.629 3.837 1.00 91.19 175 VAL A N 1
ATOM 1424 C CA . VAL A 1 175 ? -0.603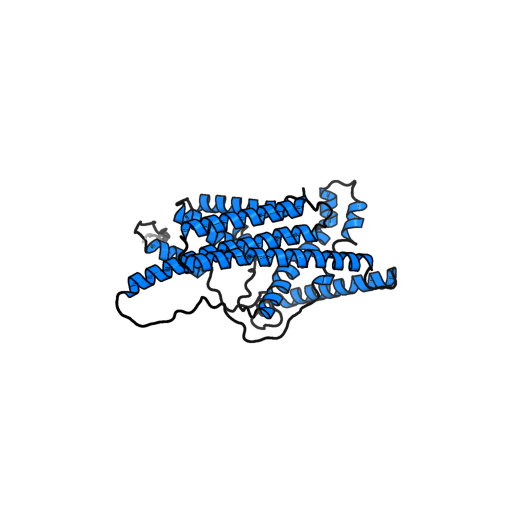 -3.868 3.484 1.00 91.19 175 VAL A CA 1
ATOM 1425 C C . VAL A 1 175 ? -1.269 -4.811 4.488 1.00 91.19 175 VAL A C 1
ATOM 1427 O O . VAL A 1 175 ? -2.388 -4.544 4.930 1.00 91.19 175 VAL A O 1
ATOM 1430 N N . ILE A 1 176 ? -0.596 -5.895 4.880 1.00 92.81 176 ILE A N 1
ATOM 1431 C CA . ILE A 1 176 ? -1.124 -6.855 5.859 1.00 92.81 176 ILE A CA 1
ATOM 1432 C C . ILE A 1 176 ? -1.258 -6.212 7.236 1.00 92.81 176 ILE A C 1
ATOM 1434 O O . ILE A 1 176 ? -2.301 -6.368 7.871 1.00 92.81 176 ILE A O 1
ATOM 1438 N N . PHE A 1 177 ? -0.282 -5.411 7.662 1.00 93.38 177 PHE A N 1
ATOM 1439 C CA . PHE A 1 177 ? -0.413 -4.619 8.881 1.00 93.38 177 PHE A CA 1
ATOM 1440 C C . PHE A 1 177 ? -1.608 -3.659 8.828 1.00 93.38 177 PHE A C 1
ATOM 1442 O O . PHE A 1 177 ? -2.432 -3.671 9.741 1.00 93.38 177 PHE A O 1
ATOM 1449 N N . TYR A 1 178 ? -1.760 -2.877 7.753 1.00 92.88 178 TYR A N 1
ATOM 1450 C CA . TYR A 1 178 ? -2.892 -1.959 7.597 1.00 92.88 178 TYR A CA 1
ATOM 1451 C C . TYR A 1 178 ? -4.226 -2.704 7.678 1.00 92.88 178 TYR A C 1
ATOM 1453 O O . TYR A 1 178 ? -5.162 -2.237 8.331 1.00 92.88 178 TYR A O 1
ATOM 1461 N N . LYS A 1 179 ? -4.311 -3.895 7.073 1.00 92.12 179 LYS A N 1
ATOM 1462 C CA . LYS A 1 179 ? -5.502 -4.748 7.146 1.00 92.12 179 LYS A CA 1
ATOM 1463 C C . LYS A 1 179 ? -5.765 -5.261 8.560 1.00 92.12 179 LYS A C 1
ATOM 1465 O O . LYS A 1 179 ? -6.896 -5.127 9.020 1.00 92.12 179 LYS A O 1
ATOM 1470 N N . MET A 1 180 ? -4.761 -5.797 9.257 1.00 93.69 180 MET A N 1
ATOM 1471 C CA . MET A 1 180 ? -4.904 -6.281 10.639 1.00 93.69 180 MET A CA 1
ATOM 1472 C C . MET A 1 180 ? -5.348 -5.157 11.583 1.00 93.69 180 MET A C 1
ATOM 1474 O O . MET A 1 180 ? -6.347 -5.297 12.294 1.00 93.69 180 MET A O 1
ATOM 1478 N N . HIS A 1 181 ? -4.678 -4.007 11.497 1.00 93.44 181 HIS A N 1
ATOM 1479 C CA . HIS A 1 181 ? -4.964 -2.840 12.321 1.00 93.44 181 HIS A CA 1
ATOM 1480 C C . HIS A 1 181 ? -6.370 -2.287 12.053 1.00 93.44 181 HIS A C 1
ATOM 1482 O O . HIS A 1 181 ? -7.152 -2.033 12.975 1.00 93.44 181 HIS A O 1
ATOM 1488 N N . SER A 1 182 ? -6.735 -2.153 10.772 1.00 92.06 182 SER A N 1
ATOM 1489 C CA . SER A 1 182 ? -8.064 -1.691 10.368 1.00 92.06 182 SER A CA 1
ATOM 1490 C C . SER A 1 182 ? -9.158 -2.681 10.770 1.00 92.06 182 SER A C 1
ATOM 1492 O O . SER A 1 182 ? -10.232 -2.252 11.198 1.00 92.06 182 SER A O 1
ATOM 1494 N N . TYR A 1 183 ? -8.900 -3.990 10.676 1.00 92.19 183 TYR A N 1
ATOM 1495 C CA . TYR A 1 183 ? -9.838 -5.039 11.074 1.00 92.19 183 TYR A CA 1
ATOM 1496 C C . TYR A 1 183 ? -10.115 -5.004 12.577 1.00 92.19 183 TYR A C 1
ATOM 1498 O O . TYR A 1 183 ? -11.278 -5.044 12.980 1.00 92.19 183 TYR A O 1
ATOM 1506 N N . LEU A 1 184 ? -9.080 -4.873 13.415 1.00 90.50 184 LEU A N 1
ATOM 1507 C CA . LEU A 1 184 ? -9.253 -4.727 14.860 1.00 90.50 184 LEU A CA 1
ATOM 1508 C C . LEU A 1 184 ? -10.149 -3.522 15.165 1.00 90.50 184 LEU A C 1
ATOM 1510 O O . LEU A 1 184 ? -11.207 -3.666 15.771 1.00 90.50 184 LEU A O 1
ATOM 1514 N N . LEU A 1 185 ? -9.736 -2.339 14.716 1.00 89.44 185 LEU A N 1
ATOM 1515 C CA . LEU A 1 185 ? -10.375 -1.083 15.093 1.00 89.44 185 LEU A CA 1
ATOM 1516 C C . LEU A 1 185 ? -11.796 -0.947 14.563 1.00 89.44 185 LEU A C 1
ATOM 1518 O O . LEU A 1 185 ? -12.670 -0.502 15.299 1.00 89.44 185 LEU A O 1
ATOM 1522 N N . THR A 1 186 ? -12.028 -1.347 13.313 1.00 88.31 186 THR A N 1
ATOM 1523 C CA . THR A 1 186 ? -13.360 -1.266 12.706 1.00 88.31 186 THR A CA 1
ATOM 1524 C C . THR A 1 186 ? -14.337 -2.183 13.436 1.00 88.31 186 THR A C 1
ATOM 1526 O O . THR A 1 186 ? -15.449 -1.766 13.733 1.00 88.31 186 THR A O 1
ATOM 1529 N N . ASN A 1 187 ? -13.928 -3.404 13.794 1.00 88.94 187 ASN A N 1
ATOM 1530 C CA . ASN A 1 187 ? -14.798 -4.317 14.538 1.00 88.94 187 ASN A CA 1
ATOM 1531 C C . ASN A 1 187 ? -15.089 -3.831 15.966 1.00 88.94 187 ASN A C 1
ATOM 1533 O O . ASN A 1 187 ? -16.209 -4.006 16.443 1.00 88.94 187 ASN A O 1
ATOM 1537 N N . LEU A 1 188 ? -14.118 -3.200 16.637 1.00 87.19 188 LEU A N 1
ATOM 1538 C CA . LEU A 1 188 ? -14.350 -2.571 17.943 1.00 87.19 188 LEU A CA 1
ATOM 1539 C C . LEU A 1 188 ? -15.357 -1.417 17.833 1.00 87.19 188 LEU A C 1
ATOM 1541 O O . LEU A 1 188 ? -16.337 -1.382 18.570 1.00 87.19 188 LEU A O 1
ATOM 1545 N N . GLU A 1 189 ? -15.174 -0.531 16.852 1.00 84.88 189 GLU A N 1
ATOM 1546 C CA . GLU A 1 189 ? -16.076 0.596 16.588 1.00 84.88 189 GLU A CA 1
ATOM 1547 C C . GLU A 1 189 ? -17.507 0.124 16.269 1.00 84.88 189 GLU A C 1
ATOM 1549 O O . GLU A 1 189 ? -18.486 0.648 16.804 1.00 84.88 189 GLU A O 1
ATOM 1554 N N . LEU A 1 190 ? -17.646 -0.907 15.428 1.00 83.19 190 LEU A N 1
ATOM 1555 C CA . LEU A 1 190 ? -18.941 -1.509 15.103 1.00 83.19 190 LEU A CA 1
ATOM 1556 C C . LEU A 1 190 ? -19.609 -2.127 16.337 1.00 83.19 190 LEU A C 1
ATOM 1558 O O . LEU A 1 190 ? -20.820 -1.984 16.510 1.00 83.19 190 LEU A O 1
ATOM 1562 N N . ARG A 1 191 ? -18.83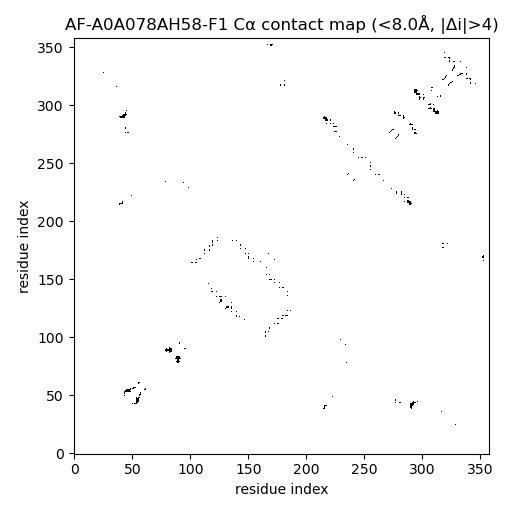9 -2.771 17.221 1.00 82.94 191 ARG A N 1
ATOM 1563 C CA . ARG A 1 191 ? -19.357 -3.334 18.475 1.00 82.94 191 ARG A CA 1
ATOM 1564 C C . ARG A 1 191 ? -19.846 -2.241 19.422 1.00 82.94 191 ARG A C 1
ATOM 1566 O O . ARG A 1 191 ? -20.948 -2.361 19.955 1.00 82.94 191 ARG A O 1
ATOM 1573 N N . GLU A 1 192 ? -19.074 -1.172 19.605 1.00 83.19 192 GLU A N 1
ATOM 1574 C CA . GLU A 1 192 ? -19.475 -0.019 20.421 1.00 83.19 192 GLU A CA 1
ATOM 1575 C C . GLU A 1 192 ? -20.785 0.590 19.903 1.00 83.19 192 GLU A C 1
ATOM 1577 O O . GLU A 1 192 ? -21.733 0.772 20.674 1.00 83.19 192 GLU A O 1
ATOM 1582 N N . LYS A 1 193 ? -20.879 0.821 18.587 1.00 80.44 193 LYS A N 1
ATOM 1583 C CA . LYS A 1 193 ? -22.098 1.313 17.928 1.00 80.44 193 LYS A CA 1
ATOM 1584 C C . LYS A 1 193 ? -23.278 0.365 18.126 1.00 80.44 193 LYS A C 1
ATOM 1586 O O . LYS A 1 193 ? -24.375 0.824 18.432 1.00 80.44 193 LYS A O 1
ATOM 1591 N N . HIS A 1 194 ? -23.066 -0.945 18.015 1.00 78.19 194 HIS A N 1
ATOM 1592 C CA . HIS A 1 194 ? -24.117 -1.936 18.237 1.00 78.19 194 HIS A CA 1
ATOM 1593 C C . HIS A 1 194 ? -24.631 -1.918 19.684 1.00 78.19 194 HIS A C 1
ATOM 1595 O O . HIS A 1 194 ? -25.839 -1.899 19.910 1.00 78.19 194 HIS A O 1
ATOM 1601 N N . ILE A 1 195 ? -23.739 -1.836 20.676 1.00 80.56 195 ILE A N 1
ATOM 1602 C CA . ILE A 1 195 ? -24.113 -1.726 22.096 1.00 80.56 195 ILE A CA 1
ATOM 1603 C C . ILE A 1 195 ? -24.881 -0.423 22.360 1.00 80.56 195 ILE A C 1
ATOM 1605 O O . ILE A 1 195 ? -25.874 -0.427 23.089 1.00 80.56 195 ILE A O 1
ATOM 1609 N N . GLN A 1 196 ? -24.452 0.699 21.774 1.00 80.31 196 GLN A N 1
ATOM 1610 C CA . GLN A 1 196 ? -25.167 1.977 21.874 1.00 80.31 196 GLN A CA 1
ATOM 1611 C C . GLN A 1 196 ? -26.564 1.888 21.249 1.00 80.31 196 GLN A C 1
ATOM 1613 O O . GLN A 1 196 ? -27.540 2.283 21.884 1.00 80.31 196 GLN A O 1
ATOM 1618 N N . GLN A 1 197 ? -26.682 1.302 20.056 1.00 78.00 197 GLN A N 1
ATOM 1619 C CA . GLN A 1 197 ? -27.968 1.069 19.398 1.00 78.00 197 GLN A CA 1
ATOM 1620 C C . GLN A 1 197 ? -28.878 0.175 20.237 1.00 78.00 197 GLN A C 1
ATOM 1622 O O . GLN A 1 197 ? -30.036 0.522 20.425 1.00 78.00 197 GLN A O 1
ATOM 1627 N N . GLN A 1 198 ? -28.373 -0.920 20.810 1.00 76.62 198 GLN A N 1
ATOM 1628 C CA . GLN A 1 198 ? -29.157 -1.776 21.706 1.00 76.62 198 GLN A CA 1
ATOM 1629 C C . GLN A 1 198 ? -29.639 -1.028 22.958 1.00 76.62 198 GLN A C 1
ATOM 1631 O O . GLN A 1 198 ? -30.770 -1.228 23.397 1.00 76.62 198 GLN A O 1
ATOM 1636 N N . LYS A 1 199 ? -28.816 -0.135 23.528 1.00 78.12 199 LYS A N 1
ATOM 1637 C CA . LYS A 1 199 ? -29.231 0.734 24.645 1.00 78.12 199 LYS A CA 1
ATOM 1638 C C . LYS A 1 199 ? -30.355 1.692 24.231 1.00 78.12 199 LYS A C 1
ATOM 1640 O O . LYS A 1 199 ? -31.273 1.905 25.018 1.00 78.12 199 LYS A O 1
ATOM 1645 N N . ILE A 1 200 ? -30.310 2.222 23.006 1.00 73.81 200 ILE A N 1
ATOM 1646 C CA . ILE A 1 200 ? -31.343 3.100 22.427 1.00 73.81 200 ILE A CA 1
ATOM 1647 C C . ILE A 1 200 ? -32.628 2.310 22.086 1.00 73.81 200 ILE A C 1
ATOM 1649 O O . ILE A 1 200 ? -33.733 2.782 22.350 1.00 73.81 200 ILE A O 1
ATOM 1653 N N . LEU A 1 201 ? -32.495 1.082 21.571 1.00 61.81 201 LEU A N 1
ATOM 1654 C CA . LEU A 1 201 ? -33.572 0.159 21.169 1.00 61.81 201 LEU A CA 1
ATOM 1655 C C . LEU A 1 201 ? -34.279 -0.541 22.344 1.00 61.81 201 LEU A C 1
ATOM 1657 O O . LEU A 1 201 ? -35.224 -1.294 22.132 1.00 61.81 201 LEU A O 1
ATOM 1661 N N . LYS A 1 202 ? -33.916 -0.247 23.601 1.00 57.06 202 LYS A N 1
ATOM 1662 C CA . LYS A 1 202 ? -34.760 -0.575 24.768 1.00 57.06 202 LYS A CA 1
ATOM 1663 C C . LYS A 1 202 ? -36.092 0.214 24.805 1.00 57.06 202 LYS A C 1
ATOM 1665 O O . LYS A 1 202 ? -36.855 0.060 25.753 1.00 57.06 202 LYS A O 1
ATOM 1670 N N . LYS A 1 203 ? -36.416 1.009 23.772 1.00 50.03 203 LYS A N 1
ATOM 1671 C CA . LYS A 1 203 ? -37.796 1.356 23.374 1.00 50.03 203 LYS A CA 1
ATOM 1672 C C . LYS A 1 203 ? -38.237 0.454 22.211 1.00 50.03 203 LYS A C 1
ATOM 1674 O O . LYS A 1 203 ? -37.480 0.318 21.253 1.00 50.03 203 LYS A O 1
ATOM 1679 N N . PRO A 1 204 ? -39.451 -0.126 22.244 1.00 44.19 204 PRO A N 1
ATOM 1680 C CA . PRO A 1 204 ? -39.833 -1.162 21.299 1.00 44.19 204 PRO A CA 1
ATOM 1681 C C . PRO A 1 204 ? -39.978 -0.567 19.898 1.00 44.19 204 PRO A C 1
ATOM 1683 O O . PRO A 1 204 ? -40.863 0.257 19.667 1.00 44.19 204 PRO A O 1
ATOM 1686 N N . LYS A 1 205 ? -39.141 -1.011 18.956 1.00 44.34 205 LYS A N 1
ATOM 1687 C CA . LYS A 1 205 ? -39.532 -1.153 17.550 1.00 44.34 205 LYS A CA 1
ATOM 1688 C C . LYS A 1 205 ? -38.593 -2.088 16.786 1.00 44.34 205 LYS A C 1
ATOM 1690 O O . LYS A 1 205 ? -37.387 -1.886 16.778 1.00 44.34 205 LYS A O 1
ATOM 1695 N N . ALA A 1 206 ? -39.253 -3.079 16.185 1.00 43.62 206 ALA A N 1
ATOM 1696 C CA . ALA A 1 206 ? -38.927 -3.939 15.051 1.00 43.62 206 ALA A CA 1
ATOM 1697 C C . ALA A 1 206 ? -37.450 -4.234 14.743 1.00 43.62 206 ALA A C 1
ATOM 1699 O O . ALA A 1 206 ? -36.666 -3.354 14.396 1.00 43.62 206 ALA A O 1
ATOM 1700 N N . GLU A 1 207 ? -37.148 -5.534 14.745 1.00 46.34 207 GLU A N 1
ATOM 1701 C CA . GLU A 1 207 ? -36.007 -6.144 14.073 1.00 46.34 207 GLU A CA 1
ATOM 1702 C C . GLU A 1 207 ? -35.866 -5.616 12.638 1.00 46.34 207 GLU A C 1
ATOM 1704 O O . GLU A 1 207 ? -36.528 -6.082 11.716 1.00 46.34 207 GLU A O 1
ATOM 1709 N N . ASN A 1 208 ? -34.948 -4.678 12.432 1.00 38.16 208 ASN A N 1
ATOM 1710 C CA . ASN A 1 208 ? -34.278 -4.546 11.151 1.00 38.16 208 ASN A CA 1
ATOM 1711 C C . ASN A 1 208 ? -32.901 -5.174 11.324 1.00 38.16 208 ASN A C 1
ATOM 1713 O O . ASN A 1 208 ? -32.028 -4.611 11.984 1.00 38.16 208 ASN A O 1
ATOM 1717 N N . LYS A 1 209 ? -32.718 -6.359 10.735 1.00 44.84 209 LYS A N 1
ATOM 1718 C CA . LYS A 1 209 ? -31.396 -6.931 10.476 1.00 44.84 209 LYS A CA 1
ATOM 1719 C C . LYS A 1 209 ? -30.663 -5.980 9.524 1.00 44.84 209 LYS A C 1
ATOM 1721 O O . LYS A 1 209 ? -30.725 -6.152 8.311 1.00 44.84 209 LYS A O 1
ATOM 1726 N N . SER A 1 210 ? -30.007 -4.950 10.054 1.00 40.00 210 SER A N 1
ATOM 1727 C CA . SER A 1 210 ? -28.994 -4.220 9.300 1.00 40.00 210 SER A CA 1
ATOM 1728 C C . SER A 1 210 ? -27.842 -5.194 9.070 1.00 40.00 210 SER A C 1
ATOM 1730 O O . SER A 1 210 ? -27.181 -5.643 10.005 1.00 40.00 210 SER A O 1
ATOM 1732 N N . GLY A 1 211 ? -27.716 -5.629 7.816 1.00 40.38 211 GLY A N 1
ATOM 1733 C CA . GLY A 1 211 ? -26.761 -6.641 7.392 1.00 40.38 211 GLY A CA 1
ATOM 1734 C C . GLY A 1 211 ? -25.326 -6.275 7.756 1.00 40.38 211 GLY A C 1
ATOM 1735 O O . GLY A 1 211 ? -24.995 -5.103 7.959 1.00 40.38 211 GLY A O 1
ATOM 1736 N N . LEU A 1 212 ? -24.469 -7.302 7.810 1.00 42.12 212 LEU A N 1
ATOM 1737 C CA . LEU A 1 212 ? -23.022 -7.120 7.726 1.00 42.12 212 LEU A CA 1
ATOM 1738 C C . LEU A 1 212 ? -22.720 -6.065 6.657 1.00 42.12 212 LEU A C 1
ATOM 1740 O O . LEU A 1 212 ? -23.397 -6.038 5.631 1.00 42.12 212 LEU A O 1
ATOM 1744 N N . GLN A 1 213 ? -21.713 -5.221 6.887 1.00 48.03 213 GLN A N 1
ATOM 1745 C CA . GLN A 1 213 ? -21.220 -4.307 5.864 1.00 48.03 213 GLN A CA 1
ATOM 1746 C C . GLN A 1 213 ? -20.814 -5.126 4.633 1.00 48.03 213 GLN A C 1
ATOM 1748 O O . GLN A 1 213 ? -19.734 -5.710 4.585 1.00 48.03 213 GLN A O 1
ATOM 1753 N N . GLN A 1 214 ? -21.737 -5.235 3.681 1.00 50.69 214 GLN A N 1
ATOM 1754 C CA . GLN A 1 214 ? -21.578 -6.029 2.481 1.00 50.69 214 GLN A CA 1
ATOM 1755 C C . GLN A 1 214 ? -20.879 -5.140 1.468 1.00 50.69 214 GLN A C 1
ATOM 1757 O O . GLN A 1 214 ? -21.341 -4.040 1.152 1.00 50.69 214 GLN A O 1
ATOM 1762 N N . TYR A 1 215 ? -19.718 -5.590 1.011 1.00 55.47 215 TYR A N 1
ATOM 1763 C CA . TYR A 1 215 ? -19.034 -4.927 -0.083 1.00 55.47 215 TYR A CA 1
ATOM 1764 C C . TYR A 1 215 ? -19.887 -5.048 -1.350 1.00 55.47 215 TYR A C 1
ATOM 1766 O O . TYR A 1 215 ? -20.575 -6.055 -1.522 1.00 55.47 215 TYR A O 1
ATOM 1774 N N . PRO A 1 216 ? -19.883 -4.037 -2.231 1.00 63.06 216 PRO A N 1
ATOM 1775 C CA . PRO A 1 216 ? -20.623 -4.130 -3.473 1.00 63.06 216 PRO A CA 1
ATOM 1776 C C . PRO A 1 216 ? -20.034 -5.280 -4.298 1.00 63.06 216 PRO A C 1
ATOM 1778 O O . PRO A 1 216 ? -18.839 -5.300 -4.599 1.00 63.06 216 PRO A O 1
ATOM 1781 N N . GLU A 1 217 ? -20.880 -6.255 -4.614 1.00 56.59 217 GLU A N 1
ATOM 1782 C CA . GLU A 1 217 ? -20.513 -7.442 -5.382 1.00 56.59 217 GLU A CA 1
ATOM 1783 C C . GLU A 1 217 ? -20.732 -7.198 -6.873 1.00 56.59 217 GLU A C 1
ATOM 1785 O O . GLU A 1 217 ? -21.756 -6.644 -7.290 1.00 56.59 217 GLU A O 1
ATOM 1790 N N . ASN A 1 218 ? -19.784 -7.645 -7.693 1.00 59.41 218 ASN A N 1
ATOM 1791 C CA . ASN A 1 218 ? -19.952 -7.655 -9.136 1.00 59.41 218 ASN A CA 1
ATOM 1792 C C . ASN A 1 218 ? -20.625 -8.968 -9.570 1.00 59.41 218 ASN A C 1
ATOM 1794 O O . ASN A 1 218 ? -20.111 -10.052 -9.306 1.00 59.41 218 ASN A O 1
ATOM 1798 N N . LYS A 1 219 ? -21.774 -8.872 -10.252 1.00 50.47 219 LYS A N 1
ATOM 1799 C CA . LYS A 1 219 ? -22.542 -10.034 -10.742 1.00 50.47 219 LYS A CA 1
ATOM 1800 C C . LYS A 1 219 ? -22.100 -10.524 -12.126 1.00 50.47 219 LYS A C 1
ATOM 1802 O O . LYS A 1 219 ? -22.562 -11.575 -12.560 1.00 50.47 219 LYS A O 1
ATOM 1807 N N . VAL A 1 220 ? -21.236 -9.780 -12.821 1.00 51.31 220 VAL A N 1
ATOM 1808 C CA . VAL A 1 220 ? -20.765 -10.125 -14.169 1.00 51.31 220 VAL A CA 1
ATOM 1809 C C . VAL A 1 220 ? -19.299 -10.537 -14.098 1.00 51.31 220 VAL A C 1
ATOM 1811 O O . VAL A 1 220 ? -18.412 -9.709 -13.901 1.00 51.31 220 VAL A O 1
ATOM 1814 N N . PHE A 1 221 ? -19.061 -11.837 -14.253 1.00 56.00 221 PHE A N 1
ATOM 1815 C CA . PHE A 1 221 ? -17.742 -12.393 -14.536 1.00 56.00 221 PHE A CA 1
ATOM 1816 C C . PHE A 1 221 ? -17.512 -12.331 -16.053 1.00 56.00 221 PHE A C 1
ATOM 1818 O O . PHE A 1 221 ? -18.449 -12.623 -16.794 1.00 56.00 221 PHE A O 1
ATOM 1825 N N . ILE A 1 2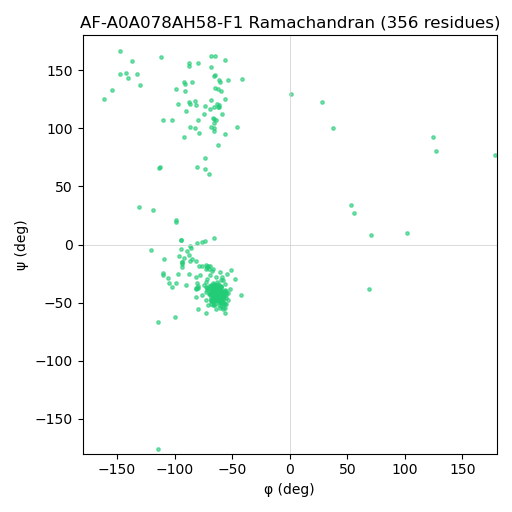22 ? -16.283 -11.989 -16.472 1.00 48.59 222 ILE A N 1
ATOM 1826 C CA . ILE A 1 222 ? -15.670 -12.041 -17.825 1.00 48.59 222 ILE A CA 1
ATOM 1827 C C . ILE A 1 222 ? -15.106 -10.674 -18.274 1.00 48.59 222 ILE A C 1
ATOM 1829 O O . ILE A 1 222 ? -15.802 -9.861 -18.871 1.00 48.59 222 ILE A O 1
ATOM 1833 N N . GLN A 1 223 ? -13.815 -10.445 -18.010 1.00 46.03 223 GLN A N 1
ATOM 1834 C CA . GLN A 1 223 ? -12.728 -10.311 -19.000 1.00 46.03 223 GLN A CA 1
ATOM 1835 C C . GLN A 1 223 ? -11.430 -10.014 -18.234 1.00 46.03 223 GLN A C 1
ATOM 1837 O O . GLN A 1 223 ? -10.937 -8.889 -18.198 1.00 46.03 223 GLN A O 1
ATOM 1842 N N . THR A 1 224 ? -10.855 -11.049 -17.623 1.00 45.34 224 THR A N 1
ATOM 1843 C CA . THR A 1 224 ? -9.530 -10.942 -17.021 1.00 45.34 224 THR A CA 1
ATOM 1844 C C . THR A 1 224 ? -8.505 -10.717 -18.126 1.00 45.34 224 THR A C 1
ATOM 1846 O O . THR A 1 224 ? -8.044 -11.653 -18.776 1.00 45.34 224 THR A O 1
ATOM 1849 N N . ASN A 1 225 ? -8.094 -9.467 -18.314 1.00 44.75 225 ASN A N 1
ATOM 1850 C CA . ASN A 1 225 ? -6.872 -9.142 -19.037 1.00 44.75 225 ASN A CA 1
ATOM 1851 C C . ASN A 1 225 ? -5.669 -9.479 -18.152 1.00 44.75 225 ASN A C 1
ATOM 1853 O O . ASN A 1 225 ? -4.909 -8.611 -17.727 1.00 44.75 225 ASN A O 1
ATOM 1857 N N . LEU A 1 226 ? -5.504 -10.771 -17.854 1.00 46.91 226 LEU A N 1
ATOM 1858 C CA . LEU A 1 226 ? -4.251 -11.317 -17.355 1.00 46.91 226 LEU A CA 1
ATOM 1859 C C . LEU A 1 226 ? -3.266 -11.357 -18.531 1.00 46.91 226 LEU A C 1
ATOM 1861 O O . LEU A 1 226 ? -2.947 -12.409 -19.081 1.00 46.91 226 LEU A O 1
ATOM 1865 N N . LEU A 1 227 ? -2.753 -10.191 -18.921 1.00 47.66 227 LEU A N 1
ATOM 1866 C CA . LEU A 1 227 ? -1.415 -10.172 -19.497 1.00 47.66 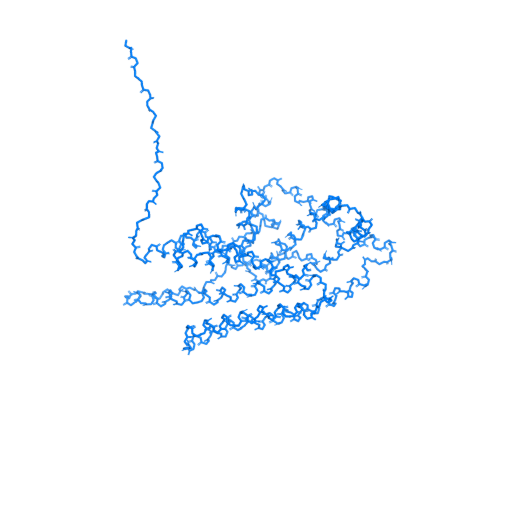227 LEU A CA 1
ATOM 1867 C C . LEU A 1 227 ? -0.472 -10.732 -18.420 1.00 47.66 227 LEU A C 1
ATOM 1869 O O . LEU A 1 227 ? -0.596 -10.340 -17.255 1.00 47.66 227 LEU A O 1
ATOM 1873 N N . PRO A 1 228 ? 0.421 -11.682 -18.746 1.00 44.00 228 PRO A N 1
ATOM 1874 C CA . PRO A 1 228 ? 1.224 -12.358 -17.740 1.00 44.00 228 PRO A CA 1
ATOM 1875 C C . PRO A 1 228 ? 2.185 -11.358 -17.085 1.00 44.00 228 PRO A C 1
ATOM 1877 O O . PRO A 1 228 ? 3.271 -11.078 -17.591 1.00 44.00 228 PRO A O 1
ATOM 1880 N N . LEU A 1 229 ? 1.776 -10.857 -15.915 1.00 46.22 229 LEU A N 1
ATOM 1881 C CA . LEU A 1 229 ? 2.543 -9.999 -15.001 1.00 46.22 229 LEU A CA 1
ATOM 1882 C C . LEU A 1 229 ? 3.931 -10.590 -14.674 1.00 46.22 229 LEU A C 1
ATOM 1884 O O . LEU A 1 229 ? 4.848 -9.852 -14.321 1.00 46.22 229 LEU A O 1
ATOM 1888 N N . SER A 1 230 ? 4.106 -11.906 -14.847 1.00 44.22 230 SER A N 1
ATOM 1889 C CA . SER A 1 230 ? 5.350 -12.645 -14.609 1.00 44.22 230 SER A CA 1
ATOM 1890 C C . SER A 1 230 ? 6.497 -12.312 -15.568 1.00 44.22 230 SER A C 1
ATOM 1892 O O . SER A 1 230 ? 7.650 -12.504 -15.201 1.00 44.22 230 SER A O 1
ATOM 1894 N N . HIS A 1 231 ? 6.229 -11.784 -16.767 1.00 46.09 231 HIS A N 1
ATOM 1895 C CA . HIS A 1 231 ? 7.290 -11.514 -17.751 1.00 46.09 231 HIS A CA 1
ATOM 1896 C C . HIS A 1 231 ? 7.905 -10.116 -17.621 1.00 46.09 231 HIS A C 1
ATOM 1898 O O . HIS A 1 231 ? 8.853 -9.785 -18.326 1.00 46.09 231 HIS A O 1
ATOM 1904 N N . PHE A 1 232 ? 7.372 -9.264 -16.747 1.00 48.72 232 PHE A N 1
ATOM 1905 C CA . PHE A 1 232 ? 7.496 -7.832 -16.976 1.00 48.72 232 PHE A CA 1
ATOM 1906 C C . PHE A 1 232 ? 8.614 -7.139 -16.185 1.00 48.72 232 PHE A C 1
ATOM 1908 O O . PHE A 1 232 ? 9.276 -6.232 -16.691 1.00 48.72 232 PHE A O 1
ATOM 1915 N N . ASN A 1 233 ? 8.901 -7.601 -14.967 1.00 43.91 233 ASN A N 1
ATOM 1916 C CA . ASN A 1 233 ? 9.916 -6.966 -14.119 1.00 43.91 233 ASN A CA 1
ATOM 1917 C C . ASN A 1 233 ? 11.358 -7.219 -14.622 1.00 43.91 233 ASN A C 1
ATOM 1919 O O . ASN A 1 233 ? 12.263 -6.457 -14.292 1.00 43.91 233 ASN A O 1
ATOM 1923 N N . GLY A 1 234 ? 11.565 -8.248 -15.457 1.00 46.34 234 GLY A N 1
ATOM 1924 C CA . GLY A 1 234 ? 12.870 -8.606 -16.027 1.00 46.34 234 GLY A CA 1
ATOM 1925 C C . GLY A 1 234 ? 13.234 -7.895 -17.340 1.00 46.34 234 GLY A C 1
ATOM 1926 O O . GLY A 1 234 ? 14.417 -7.724 -17.627 1.00 46.34 234 GLY A O 1
ATOM 1927 N N . LEU A 1 235 ? 12.251 -7.439 -18.130 1.00 46.78 235 LEU A N 1
ATOM 1928 C CA . LEU A 1 235 ? 12.484 -7.015 -19.523 1.00 46.78 235 LEU A CA 1
ATOM 1929 C C . LEU A 1 235 ? 13.040 -5.591 -19.684 1.00 46.78 235 LEU A C 1
ATOM 1931 O O . LEU A 1 235 ? 13.745 -5.328 -20.656 1.00 46.78 235 LEU A O 1
ATOM 1935 N N . ILE A 1 236 ? 12.755 -4.680 -18.745 1.00 49.47 236 ILE A N 1
ATOM 1936 C CA . ILE A 1 236 ? 13.224 -3.279 -18.810 1.00 49.47 236 ILE A CA 1
ATOM 1937 C C . ILE A 1 236 ? 14.369 -3.003 -17.824 1.00 49.47 236 ILE A C 1
ATOM 1939 O O . ILE A 1 236 ? 15.233 -2.171 -18.093 1.00 49.47 236 ILE A O 1
ATOM 1943 N N . LYS A 1 237 ? 14.436 -3.728 -16.698 1.00 51.44 237 LYS A N 1
ATOM 1944 C CA . LYS A 1 237 ? 15.389 -3.421 -15.618 1.00 51.44 237 LYS A CA 1
ATOM 1945 C C . LYS A 1 237 ? 16.845 -3.768 -15.932 1.00 51.44 237 LYS A C 1
ATOM 1947 O O . LYS A 1 237 ? 17.735 -3.035 -15.510 1.00 51.44 237 LYS A O 1
ATOM 1952 N N . TYR A 1 238 ? 17.108 -4.859 -16.650 1.00 51.94 238 TYR A N 1
ATOM 1953 C CA . TYR A 1 238 ? 18.450 -5.456 -16.625 1.00 51.94 238 TYR A CA 1
ATOM 1954 C C . TYR A 1 238 ? 19.294 -5.199 -17.875 1.00 51.94 238 TYR A C 1
ATOM 1956 O O . TYR A 1 238 ? 20.506 -5.045 -17.760 1.00 51.94 238 TYR A O 1
ATOM 1964 N N . GLN A 1 239 ? 18.692 -5.112 -19.063 1.00 53.22 239 GLN A N 1
ATOM 1965 C CA . GLN A 1 239 ? 19.473 -5.119 -20.307 1.00 53.22 239 GLN A CA 1
ATOM 1966 C C . GLN A 1 239 ? 19.771 -3.733 -20.893 1.00 53.22 239 GLN A C 1
ATOM 1968 O O . GLN A 1 239 ? 20.790 -3.596 -21.560 1.00 53.22 239 GLN A O 1
ATOM 1973 N N . ASP A 1 240 ? 18.959 -2.705 -20.616 1.00 61.19 240 ASP A N 1
ATOM 1974 C CA . ASP A 1 240 ? 19.175 -1.360 -21.186 1.00 61.19 240 ASP A CA 1
ATOM 1975 C C . ASP A 1 240 ? 19.812 -0.385 -20.181 1.00 61.19 240 ASP A C 1
ATOM 1977 O O . ASP A 1 240 ? 20.665 0.423 -20.541 1.00 61.19 240 ASP A O 1
ATOM 1981 N N . ILE A 1 241 ? 19.442 -0.482 -18.898 1.00 68.56 241 ILE A N 1
ATOM 1982 C CA . ILE A 1 241 ? 19.908 0.439 -17.849 1.00 68.56 241 ILE A CA 1
ATOM 1983 C C . ILE A 1 241 ? 21.298 0.046 -17.337 1.00 68.56 241 ILE A C 1
ATOM 1985 O O . ILE A 1 241 ? 22.166 0.905 -17.205 1.00 68.56 241 ILE A O 1
ATOM 1989 N N . ILE A 1 242 ? 21.546 -1.243 -17.071 1.00 70.50 242 ILE A N 1
ATOM 1990 C CA . ILE A 1 242 ? 22.812 -1.701 -16.472 1.00 70.50 242 ILE A CA 1
ATOM 1991 C C . ILE A 1 242 ? 24.025 -1.384 -17.359 1.00 70.50 242 ILE A C 1
ATOM 1993 O O . ILE A 1 242 ? 25.005 -0.865 -16.822 1.00 70.50 242 ILE A O 1
ATOM 1997 N N . PRO A 1 243 ? 24.012 -1.633 -18.685 1.00 71.94 243 PRO A N 1
ATOM 1998 C CA . PRO A 1 243 ? 25.140 -1.261 -19.535 1.00 71.94 243 PRO A CA 1
ATOM 1999 C C . PRO A 1 243 ? 25.346 0.253 -19.586 1.00 71.94 243 PRO A C 1
ATOM 2001 O O . PRO A 1 243 ? 26.487 0.711 -19.545 1.00 71.94 243 PRO A O 1
ATOM 2004 N N . LEU A 1 244 ? 24.262 1.039 -19.606 1.00 72.75 244 LEU A N 1
ATOM 2005 C CA . LEU A 1 244 ? 24.345 2.499 -19.633 1.00 72.75 244 LEU A CA 1
ATOM 2006 C C . LEU A 1 244 ? 24.928 3.055 -18.328 1.00 72.75 244 LEU A C 1
ATOM 2008 O O . LEU A 1 244 ? 25.782 3.934 -18.365 1.00 72.75 244 LEU A O 1
ATOM 2012 N N . VAL A 1 245 ? 24.535 2.492 -17.183 1.00 79.06 245 VAL A N 1
ATOM 2013 C CA . VAL A 1 245 ? 25.104 2.830 -15.873 1.00 79.06 245 VAL A CA 1
ATOM 2014 C C . VAL A 1 245 ? 26.574 2.425 -15.811 1.00 79.06 245 VAL A C 1
ATOM 2016 O O . VAL A 1 245 ? 27.413 3.266 -15.511 1.00 79.06 245 VAL A O 1
ATOM 2019 N N . LYS A 1 246 ? 26.911 1.173 -16.156 1.00 79.19 246 LYS A N 1
ATOM 2020 C CA . LYS A 1 246 ? 28.290 0.648 -16.100 1.00 79.19 246 LYS A CA 1
ATOM 2021 C C . LYS A 1 246 ? 29.263 1.431 -16.983 1.00 79.19 246 LYS A C 1
ATOM 2023 O O . LYS A 1 246 ? 30.409 1.624 -16.596 1.00 79.19 246 LYS A O 1
ATOM 2028 N N . THR A 1 247 ? 28.814 1.892 -18.148 1.00 80.38 247 THR A N 1
ATOM 2029 C CA . THR A 1 247 ? 29.634 2.688 -19.080 1.00 80.38 247 THR A CA 1
ATOM 2030 C C . THR A 1 247 ? 29.773 4.156 -18.671 1.00 80.38 247 THR A C 1
ATOM 2032 O O . THR A 1 247 ? 30.704 4.819 -19.116 1.00 80.38 247 THR A O 1
ATOM 2035 N N . ASN A 1 248 ? 28.894 4.664 -17.801 1.00 80.62 248 ASN A N 1
ATOM 2036 C CA . ASN A 1 248 ? 28.866 6.061 -17.364 1.00 80.62 248 ASN A CA 1
ATOM 2037 C C . ASN A 1 248 ? 29.095 6.207 -15.843 1.00 80.62 248 ASN A C 1
ATOM 2039 O O . ASN A 1 248 ? 28.616 7.160 -15.240 1.00 80.62 248 ASN A O 1
ATOM 2043 N N . LEU A 1 249 ? 29.842 5.304 -15.197 1.00 79.25 249 LEU A N 1
ATOM 2044 C CA . LEU A 1 249 ? 30.144 5.420 -13.757 1.00 79.25 249 LEU A CA 1
ATOM 2045 C C . LEU A 1 249 ? 31.047 6.618 -13.411 1.00 79.25 249 LEU A C 1
ATOM 2047 O O . LEU A 1 249 ? 31.056 7.065 -12.269 1.00 79.25 249 LEU A O 1
ATOM 2051 N N . ASN A 1 250 ? 31.788 7.144 -14.391 1.00 84.44 250 ASN A N 1
ATOM 2052 C CA . ASN A 1 250 ? 32.769 8.215 -14.191 1.00 84.44 250 ASN A CA 1
ATOM 2053 C C . ASN A 1 250 ? 32.218 9.629 -14.450 1.00 84.44 250 ASN A C 1
ATOM 2055 O O . ASN A 1 250 ? 32.954 10.598 -14.273 1.00 84.44 250 ASN A O 1
ATOM 2059 N N . VAL A 1 251 ? 30.964 9.773 -14.901 1.00 86.81 251 VAL A N 1
ATOM 2060 C CA . VAL A 1 251 ? 30.361 11.101 -15.122 1.00 86.81 251 VAL A CA 1
ATOM 2061 C C . VAL A 1 251 ? 29.702 11.623 -13.840 1.00 86.81 251 VAL A C 1
ATOM 2063 O O . VAL A 1 251 ? 29.305 10.822 -12.988 1.00 86.81 251 VAL A O 1
ATOM 2066 N N . PRO A 1 252 ? 29.533 12.950 -13.682 1.00 90.75 252 PRO A N 1
ATOM 2067 C CA . PRO A 1 252 ? 28.777 13.506 -12.566 1.00 90.75 252 PRO A CA 1
ATOM 2068 C C . PRO A 1 252 ? 27.373 12.891 -12.465 1.00 90.75 252 PRO A C 1
ATOM 2070 O O . PRO A 1 252 ? 26.697 12.693 -13.475 1.00 90.75 252 PRO A O 1
ATOM 2073 N N . VAL A 1 253 ? 26.901 12.649 -11.236 1.00 86.56 253 VAL A N 1
ATOM 2074 C CA . VAL A 1 253 ? 25.606 11.988 -10.957 1.00 86.56 253 VAL A CA 1
ATOM 2075 C C . VAL A 1 253 ? 24.440 12.650 -11.694 1.00 86.56 253 VAL A C 1
ATOM 2077 O O . VAL A 1 253 ? 23.558 11.964 -12.205 1.00 86.56 253 VAL A O 1
ATOM 2080 N N . PHE A 1 254 ? 24.446 13.980 -11.791 1.00 87.62 254 PHE A N 1
ATOM 2081 C CA . PHE A 1 254 ? 23.413 14.727 -12.504 1.00 87.62 254 PHE A CA 1
ATOM 2082 C C . PHE A 1 254 ? 23.379 14.408 -14.008 1.00 87.62 254 PHE A C 1
ATOM 2084 O O . PHE A 1 254 ? 22.305 14.244 -14.581 1.00 87.62 254 PHE A O 1
ATOM 2091 N N . GLU A 1 255 ? 24.540 14.252 -14.648 1.00 86.62 255 GLU A N 1
ATOM 2092 C CA . GLU A 1 255 ? 24.621 13.887 -16.065 1.00 86.62 255 GLU A CA 1
ATOM 2093 C C . GLU A 1 255 ? 24.135 12.450 -16.295 1.00 86.62 255 GLU A C 1
ATOM 2095 O O . GLU A 1 255 ? 23.386 12.183 -17.237 1.00 86.62 255 GLU A O 1
ATOM 2100 N N . LEU A 1 256 ? 24.500 11.528 -15.397 1.00 85.12 256 LEU A N 1
ATOM 2101 C CA . LEU A 1 256 ? 23.991 10.158 -15.417 1.00 85.12 256 LEU A CA 1
ATOM 2102 C C . LEU A 1 256 ? 22.463 10.120 -15.243 1.00 85.12 256 LEU A C 1
ATOM 2104 O O . LEU A 1 256 ? 21.783 9.389 -15.962 1.00 85.12 256 LEU A O 1
ATOM 2108 N N . TYR A 1 257 ? 21.916 10.939 -14.338 1.00 85.50 257 TYR A N 1
ATOM 2109 C CA . TYR A 1 257 ? 20.474 11.080 -14.138 1.00 85.50 257 TYR A CA 1
ATOM 2110 C C . TYR A 1 257 ? 19.766 11.532 -15.420 1.00 85.50 257 TYR A C 1
ATOM 2112 O O . TYR A 1 257 ? 18.814 10.877 -15.840 1.00 85.50 257 TYR A O 1
ATOM 2120 N N . LEU A 1 258 ? 20.254 12.584 -16.086 1.00 86.62 258 LEU A N 1
ATOM 2121 C CA . LEU A 1 258 ? 19.652 13.079 -17.329 1.00 86.62 258 LEU A CA 1
ATOM 2122 C C . LEU A 1 258 ? 19.685 12.028 -18.449 1.00 86.62 258 LEU A C 1
ATOM 2124 O O . LEU A 1 258 ? 18.698 11.865 -19.165 1.00 86.62 258 LEU A O 1
ATOM 2128 N N . LYS A 1 259 ? 20.783 11.265 -18.565 1.00 82.00 259 LYS A N 1
ATOM 2129 C CA . LYS A 1 259 ? 20.903 10.159 -19.534 1.00 82.00 259 LYS A CA 1
ATOM 2130 C C . LYS A 1 259 ? 19.901 9.031 -19.270 1.00 82.00 259 LYS A C 1
ATOM 2132 O O . LYS A 1 259 ? 19.448 8.385 -20.211 1.00 82.00 259 LYS A O 1
ATOM 2137 N N . LEU A 1 260 ? 19.551 8.790 -18.007 1.00 83.44 260 LEU A N 1
ATOM 2138 C CA . LEU A 1 260 ? 18.637 7.722 -17.593 1.00 83.44 260 LEU A CA 1
ATOM 2139 C C . LEU A 1 260 ? 17.176 8.169 -17.466 1.00 83.44 260 LEU A C 1
ATOM 2141 O O . LEU A 1 260 ? 16.287 7.318 -17.432 1.00 83.44 260 LEU A O 1
ATOM 2145 N N . GLN A 1 261 ? 16.918 9.475 -17.397 1.00 85.00 261 GLN A N 1
ATOM 2146 C CA . GLN A 1 261 ? 15.623 10.043 -17.024 1.00 85.00 261 GLN A CA 1
ATOM 2147 C C . GLN A 1 261 ? 14.469 9.492 -17.867 1.00 85.00 261 GLN A C 1
ATOM 2149 O O . GLN A 1 261 ? 13.459 9.065 -17.312 1.00 85.00 261 GLN A O 1
ATOM 2154 N N . MET A 1 262 ? 14.619 9.449 -19.194 1.00 78.56 262 MET A N 1
ATOM 2155 C CA . MET A 1 262 ? 13.553 8.975 -20.086 1.00 78.56 262 MET A CA 1
ATOM 2156 C C . MET A 1 262 ? 13.211 7.501 -19.846 1.00 78.56 262 MET A C 1
ATOM 2158 O O . MET A 1 262 ? 12.036 7.144 -19.749 1.00 78.56 262 MET A O 1
ATOM 2162 N N . SER A 1 263 ? 14.230 6.656 -19.678 1.00 76.88 263 SER A N 1
ATOM 2163 C CA . SER A 1 263 ? 14.054 5.229 -19.392 1.00 76.88 263 SER A CA 1
ATOM 2164 C C . SER A 1 263 ? 13.433 4.998 -18.013 1.00 76.88 263 SER A C 1
ATOM 2166 O O . SER A 1 263 ? 12.551 4.153 -17.865 1.00 76.88 263 SER A O 1
ATOM 2168 N N . ILE A 1 264 ? 13.846 5.776 -17.005 1.00 79.31 264 ILE A N 1
ATOM 2169 C CA . ILE A 1 264 ? 13.304 5.693 -15.643 1.00 79.31 264 ILE A CA 1
ATOM 2170 C C . ILE A 1 264 ? 11.835 6.127 -15.616 1.00 79.31 264 ILE A C 1
ATOM 2172 O O . ILE A 1 264 ? 11.012 5.415 -15.043 1.00 79.31 264 ILE A O 1
ATOM 2176 N N . ILE A 1 265 ? 11.477 7.245 -16.257 1.00 82.25 265 ILE A N 1
ATOM 2177 C CA . ILE A 1 265 ? 10.087 7.726 -16.314 1.00 82.25 265 ILE A CA 1
ATOM 2178 C C . ILE A 1 265 ? 9.195 6.692 -17.003 1.00 82.25 265 ILE A C 1
ATOM 2180 O O . ILE A 1 265 ? 8.139 6.351 -16.470 1.00 82.25 265 ILE A O 1
ATOM 2184 N N . ALA A 1 266 ? 9.631 6.147 -18.142 1.00 76.88 266 ALA A N 1
ATOM 2185 C CA . ALA A 1 266 ? 8.890 5.103 -18.842 1.00 76.88 266 ALA A CA 1
ATOM 2186 C C . ALA A 1 266 ? 8.668 3.872 -17.948 1.00 76.88 266 ALA A C 1
ATOM 2188 O O . ALA A 1 266 ? 7.546 3.378 -17.846 1.00 76.88 266 ALA A O 1
ATOM 2189 N N . MET A 1 267 ? 9.711 3.419 -17.243 1.00 75.38 267 MET A N 1
ATOM 2190 C CA . MET A 1 267 ? 9.626 2.296 -16.307 1.00 75.38 267 MET A CA 1
ATOM 2191 C C . MET A 1 267 ? 8.675 2.580 -15.134 1.00 75.38 267 MET A C 1
ATOM 2193 O O . MET A 1 267 ? 7.906 1.699 -14.748 1.00 75.38 267 MET A O 1
ATOM 2197 N N . ILE A 1 268 ? 8.699 3.792 -14.572 1.00 80.56 268 ILE A N 1
ATOM 2198 C CA . ILE A 1 268 ? 7.824 4.197 -13.464 1.00 80.56 268 ILE A CA 1
ATOM 2199 C C . ILE A 1 268 ? 6.363 4.224 -13.917 1.00 80.56 268 ILE A C 1
ATOM 2201 O O . ILE A 1 268 ? 5.536 3.566 -13.292 1.00 80.56 268 ILE A O 1
ATOM 2205 N N . MET A 1 269 ? 6.049 4.914 -15.019 1.00 79.88 269 MET A N 1
ATOM 2206 C CA . MET A 1 269 ? 4.679 5.022 -15.554 1.00 79.88 269 MET A CA 1
ATOM 2207 C C . MET A 1 269 ? 4.057 3.654 -15.815 1.00 79.88 269 MET A C 1
ATOM 2209 O O . MET A 1 269 ? 2.897 3.386 -15.512 1.00 79.88 269 MET A O 1
ATOM 2213 N N . LEU A 1 270 ? 4.874 2.762 -16.338 1.00 76.81 270 LEU A N 1
ATOM 2214 C CA . LEU A 1 270 ? 4.499 1.403 -16.635 1.00 76.81 270 LEU A CA 1
ATOM 2215 C C . LEU A 1 270 ? 4.331 0.537 -15.382 1.00 76.81 270 LEU A C 1
ATOM 2217 O O . LEU A 1 270 ? 3.370 -0.222 -15.278 1.00 76.81 270 LEU A O 1
ATOM 2221 N N . THR A 1 271 ? 5.219 0.685 -14.399 1.00 77.12 271 THR A N 1
ATOM 2222 C CA . THR A 1 271 ? 5.061 0.028 -13.094 1.00 77.12 271 THR A CA 1
ATOM 2223 C C . THR A 1 271 ? 3.768 0.480 -12.420 1.00 77.12 271 THR A C 1
ATOM 2225 O O . THR A 1 271 ? 3.044 -0.350 -11.880 1.00 77.12 271 THR A O 1
ATOM 2228 N N . ILE A 1 272 ? 3.442 1.773 -12.499 1.00 79.06 272 ILE A N 1
ATOM 2229 C CA . ILE A 1 272 ? 2.193 2.333 -11.970 1.00 79.06 272 ILE A CA 1
ATOM 2230 C C . ILE A 1 272 ? 0.988 1.702 -12.661 1.00 79.06 272 ILE A C 1
ATOM 2232 O O . ILE A 1 272 ? 0.086 1.222 -11.982 1.00 79.06 272 ILE A O 1
ATOM 2236 N N . PHE A 1 273 ? 0.983 1.648 -13.994 1.00 79.81 273 PHE A N 1
ATOM 2237 C CA . PHE A 1 273 ? -0.109 1.033 -14.745 1.00 79.81 273 PHE A CA 1
ATOM 2238 C C . PHE A 1 273 ? -0.298 -0.447 -14.376 1.00 79.81 273 PHE A C 1
ATOM 2240 O O . PHE A 1 273 ? -1.409 -0.899 -14.114 1.00 79.81 273 PHE A O 1
ATOM 2247 N N . LEU A 1 274 ? 0.780 -1.220 -14.273 1.00 77.44 274 LEU A N 1
ATOM 2248 C CA . LEU A 1 274 ? 0.668 -2.637 -13.924 1.00 77.44 274 LEU A CA 1
ATOM 2249 C C . LEU A 1 274 ? 0.225 -2.857 -12.474 1.00 77.44 274 LEU A C 1
ATOM 2251 O O . LEU A 1 274 ? -0.629 -3.707 -12.220 1.00 77.44 274 LEU A O 1
ATOM 2255 N N . LEU A 1 275 ? 0.784 -2.093 -11.532 1.00 78.88 275 LEU A N 1
ATOM 2256 C CA . LEU A 1 275 ? 0.557 -2.282 -10.100 1.00 78.88 275 LEU A CA 1
ATOM 2257 C C . LEU A 1 275 ? -0.766 -1.681 -9.611 1.00 78.88 275 LEU A C 1
ATOM 2259 O O . LEU A 1 275 ? -1.357 -2.234 -8.687 1.00 78.88 275 LEU A O 1
ATOM 2263 N N . PHE A 1 276 ? -1.226 -0.574 -10.201 1.00 80.38 276 PHE A N 1
ATOM 2264 C CA . PHE A 1 276 ? -2.413 0.157 -9.739 1.00 80.38 276 PHE A CA 1
ATOM 2265 C C . PHE A 1 276 ? -3.619 0.057 -10.672 1.00 80.38 276 PHE A C 1
ATOM 2267 O O . PHE A 1 276 ? -4.739 0.170 -10.183 1.00 80.38 276 PHE A O 1
ATOM 2274 N N . GLU A 1 277 ? -3.421 -0.212 -11.967 1.00 82.56 277 GLU A N 1
ATOM 2275 C CA . GLU A 1 277 ? -4.528 -0.46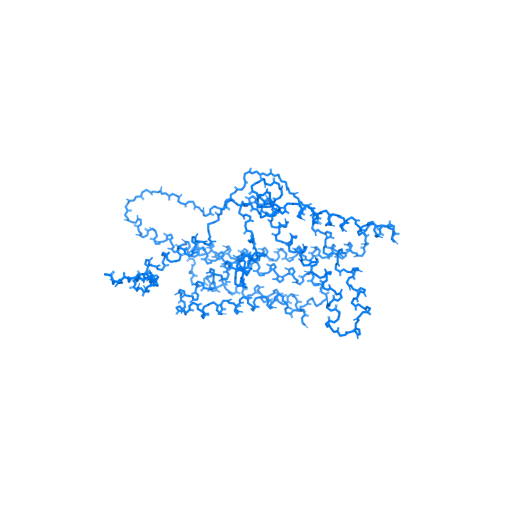2 -12.899 1.00 82.56 277 GLU A CA 1
ATOM 2276 C C . GLU A 1 277 ? -4.727 -1.960 -13.132 1.00 82.56 277 GLU A C 1
ATOM 2278 O O . GLU A 1 277 ? -5.767 -2.512 -12.792 1.00 82.56 277 GLU A O 1
ATOM 2283 N N . SER A 1 278 ? -3.735 -2.655 -13.687 1.00 82.06 278 SER A N 1
ATOM 2284 C CA . SER A 1 278 ? -3.942 -4.025 -14.183 1.00 82.06 278 SER A CA 1
ATOM 2285 C C . SER A 1 278 ? -4.138 -5.044 -13.053 1.00 82.06 278 SER A C 1
ATOM 2287 O O . SER A 1 278 ? -5.111 -5.798 -13.046 1.00 82.06 278 SER A O 1
ATOM 2289 N N . MET A 1 279 ? -3.226 -5.069 -12.075 1.00 82.75 279 MET A N 1
ATOM 2290 C CA . MET A 1 279 ? -3.241 -6.068 -11.003 1.00 82.75 279 MET A CA 1
ATOM 2291 C C . MET A 1 279 ? -4.453 -5.929 -10.058 1.00 82.75 279 MET A C 1
ATOM 2293 O O . MET A 1 279 ? -5.113 -6.943 -9.815 1.00 82.75 279 MET A O 1
ATOM 2297 N N . PRO A 1 280 ? -4.812 -4.739 -9.535 1.00 83.75 280 PRO A N 1
ATOM 2298 C CA . PRO A 1 280 ? -5.944 -4.604 -8.619 1.00 83.75 280 PRO A CA 1
ATOM 2299 C C . PRO A 1 280 ? -7.284 -4.845 -9.312 1.00 83.75 280 PRO A C 1
ATOM 2301 O O . PRO A 1 280 ? -8.160 -5.464 -8.712 1.00 83.75 280 PRO A O 1
ATOM 2304 N N . ASN A 1 281 ? -7.427 -4.450 -10.584 1.00 83.44 281 ASN A N 1
ATOM 2305 C CA . ASN A 1 281 ? -8.612 -4.786 -11.370 1.00 83.44 281 ASN A CA 1
ATOM 2306 C C . ASN A 1 281 ? -8.751 -6.303 -11.536 1.00 83.44 281 ASN A C 1
ATOM 2308 O O . ASN A 1 281 ? -9.816 -6.839 -11.229 1.00 83.44 281 ASN A O 1
ATOM 2312 N N . ALA A 1 282 ? -7.674 -7.008 -11.899 1.00 82.56 282 ALA A N 1
ATOM 2313 C CA . ALA A 1 282 ? -7.691 -8.467 -12.011 1.00 82.56 282 ALA A CA 1
ATOM 2314 C C . ALA A 1 282 ? -8.064 -9.148 -10.681 1.00 82.56 282 ALA A C 1
ATOM 2316 O O . ALA A 1 282 ? -8.905 -10.046 -10.652 1.00 82.56 282 ALA A O 1
ATOM 2317 N N . VAL A 1 283 ? -7.501 -8.691 -9.556 1.00 84.12 283 VAL A N 1
ATOM 2318 C CA . VAL A 1 283 ? -7.857 -9.205 -8.222 1.00 84.12 283 VAL A CA 1
ATOM 2319 C C . VAL A 1 283 ? -9.309 -8.878 -7.868 1.00 84.12 283 VAL A C 1
ATOM 2321 O O . VAL A 1 283 ? -10.003 -9.729 -7.315 1.00 84.12 283 VAL A O 1
ATOM 2324 N N . SER A 1 284 ? -9.803 -7.685 -8.204 1.00 84.00 284 SER A N 1
ATOM 2325 C CA . SER A 1 284 ? -11.192 -7.294 -7.940 1.00 84.00 284 SER A CA 1
ATOM 2326 C C . SER A 1 284 ? -12.187 -8.141 -8.730 1.00 84.00 284 SER A C 1
ATOM 2328 O O . SER A 1 284 ? -13.234 -8.504 -8.213 1.00 84.00 284 SER A O 1
ATOM 2330 N N . GLU A 1 285 ? -11.836 -8.543 -9.951 1.00 81.62 285 GLU A N 1
ATOM 2331 C CA . GLU A 1 285 ? -12.635 -9.464 -10.760 1.00 81.62 285 GLU A CA 1
ATOM 2332 C C . GLU A 1 285 ? -12.653 -10.867 -10.178 1.00 81.62 285 GLU A C 1
ATOM 2334 O O . GLU A 1 285 ? -13.723 -11.446 -10.008 1.00 81.62 285 GLU A O 1
ATOM 2339 N N . LEU A 1 286 ? -11.480 -11.386 -9.810 1.00 83.19 286 LEU A N 1
ATOM 2340 C CA . LEU A 1 286 ? -11.348 -12.701 -9.182 1.00 83.19 286 LEU A CA 1
ATOM 2341 C C . LEU A 1 286 ? -12.094 -12.788 -7.845 1.00 83.19 286 LEU A C 1
ATOM 2343 O O . LEU A 1 286 ? -12.631 -13.838 -7.507 1.00 83.19 286 LEU A O 1
ATOM 2347 N N . THR A 1 287 ? -12.135 -11.691 -7.090 1.00 83.75 287 THR A N 1
ATOM 2348 C CA . THR A 1 287 ? -12.801 -11.610 -5.779 1.00 83.75 287 THR A CA 1
ATOM 2349 C C . THR A 1 287 ? -14.234 -11.077 -5.843 1.00 83.75 287 THR A C 1
ATOM 2351 O O . THR A 1 287 ? -14.859 -10.917 -4.798 1.00 83.75 287 THR A O 1
ATOM 2354 N N . LEU A 1 288 ? -14.763 -10.811 -7.044 1.00 82.75 288 LEU A N 1
ATOM 2355 C CA . LEU A 1 288 ? -16.089 -10.217 -7.274 1.00 82.75 288 LEU A CA 1
ATOM 2356 C C . LEU A 1 288 ? -16.304 -8.868 -6.560 1.00 82.75 288 LEU A C 1
ATOM 2358 O O . LEU A 1 288 ? -17.433 -8.482 -6.262 1.00 82.75 288 LEU A O 1
ATOM 2362 N N . TYR A 1 289 ? -15.229 -8.125 -6.313 1.00 83.12 289 TYR A N 1
ATOM 2363 C CA . TYR A 1 289 ? -15.256 -6.806 -5.696 1.00 83.12 289 TYR A CA 1
ATOM 2364 C C . TYR A 1 289 ? -15.569 -5.719 -6.735 1.00 83.12 289 TYR A C 1
ATOM 2366 O O . TYR A 1 289 ? -14.872 -5.585 -7.745 1.00 83.12 289 TYR A O 1
ATOM 2374 N N . ALA A 1 290 ? -16.627 -4.937 -6.501 1.00 81.88 290 ALA A N 1
ATOM 2375 C CA . ALA A 1 290 ? -17.133 -3.974 -7.483 1.00 81.88 290 ALA A CA 1
ATOM 2376 C C . ALA A 1 290 ? -16.640 -2.530 -7.300 1.00 81.88 290 ALA A C 1
ATOM 2378 O O . ALA A 1 290 ? -16.895 -1.710 -8.176 1.00 81.88 290 ALA A O 1
ATOM 2379 N N . ASP A 1 291 ? -15.980 -2.179 -6.193 1.00 85.31 291 ASP A N 1
ATOM 2380 C CA . ASP A 1 291 ? -15.465 -0.817 -5.999 1.00 85.31 291 ASP A CA 1
ATOM 2381 C C . ASP A 1 291 ? -14.019 -0.698 -6.491 1.00 85.31 291 ASP A C 1
ATOM 2383 O O . ASP A 1 291 ? -13.073 -0.984 -5.760 1.00 85.31 291 ASP A O 1
ATOM 2387 N N . ARG A 1 292 ? -13.840 -0.291 -7.749 1.00 83.88 292 ARG A N 1
ATOM 2388 C CA . ARG A 1 292 ? -12.528 -0.240 -8.416 1.00 83.88 292 ARG A CA 1
ATOM 2389 C C . ARG A 1 292 ? -11.896 1.152 -8.428 1.00 83.88 292 ARG A C 1
ATOM 2391 O O . ARG A 1 292 ? -11.022 1.430 -9.241 1.00 83.88 292 ARG A O 1
ATOM 2398 N N . GLU A 1 293 ? -12.303 2.044 -7.523 1.00 83.44 293 GLU A N 1
ATOM 2399 C CA . GLU A 1 293 ? -11.669 3.362 -7.370 1.00 83.44 293 GLU A CA 1
ATOM 2400 C C . GLU A 1 293 ? -10.368 3.266 -6.541 1.00 83.44 293 GLU A C 1
ATOM 2402 O O . GLU A 1 293 ? -10.275 3.760 -5.415 1.00 83.44 293 GLU A O 1
ATOM 2407 N N . PHE A 1 294 ? -9.342 2.601 -7.082 1.00 84.31 294 PHE A N 1
ATOM 2408 C CA . PHE A 1 294 ? -8.049 2.438 -6.396 1.00 84.31 294 PHE A CA 1
ATOM 2409 C C . PHE A 1 294 ? -7.235 3.739 -6.325 1.00 84.31 294 PHE A C 1
ATOM 2411 O O . PHE A 1 294 ? -6.477 3.949 -5.375 1.00 84.31 294 PHE A O 1
ATOM 2418 N N . TYR A 1 295 ? -7.414 4.609 -7.317 1.00 86.94 295 TYR A N 1
ATOM 2419 C CA . TYR A 1 295 ? -6.816 5.934 -7.441 1.00 86.94 295 TYR A CA 1
ATOM 2420 C C . TYR A 1 295 ? -7.797 6.868 -8.172 1.00 86.94 295 TYR A C 1
ATOM 2422 O O . TYR A 1 295 ? -8.793 6.424 -8.744 1.00 86.94 295 TYR A O 1
ATOM 2430 N N . GLN A 1 296 ? -7.534 8.170 -8.118 1.00 86.00 296 GLN A N 1
ATOM 2431 C CA . GLN A 1 296 ? -8.272 9.212 -8.839 1.00 86.00 296 GLN A CA 1
ATOM 2432 C C . GLN A 1 296 ? -7.374 9.894 -9.879 1.00 86.00 296 GLN A C 1
ATOM 2434 O O . GLN A 1 296 ? -6.221 9.511 -10.046 1.00 86.00 296 GLN A O 1
ATOM 2439 N N . ASP A 1 297 ? -7.875 10.918 -10.568 1.00 88.31 297 ASP A N 1
ATOM 2440 C CA . ASP A 1 297 ? -7.166 11.681 -11.600 1.00 88.31 297 ASP A CA 1
ATOM 2441 C C . ASP A 1 297 ? -6.033 12.564 -11.031 1.00 88.31 297 ASP A C 1
ATOM 2443 O O . ASP A 1 297 ? -6.025 13.789 -11.144 1.00 88.31 297 ASP A O 1
ATOM 2447 N N . TRP A 1 298 ? -5.045 11.930 -10.396 1.00 88.25 298 TRP A N 1
ATOM 2448 C CA . TRP A 1 298 ? -3.903 12.565 -9.737 1.00 88.25 298 TRP A CA 1
ATOM 2449 C C . TRP A 1 298 ? -3.046 13.396 -10.693 1.00 88.25 298 TRP A C 1
ATOM 2451 O O . TRP A 1 298 ? -2.358 14.317 -10.260 1.00 88.25 298 TRP A O 1
ATOM 2461 N N . TRP A 1 299 ? -3.087 13.099 -11.994 1.00 87.62 299 TRP A N 1
ATOM 2462 C CA . TRP A 1 299 ? -2.385 13.863 -13.027 1.00 87.62 299 TRP A CA 1
ATOM 2463 C C . TRP A 1 299 ? -3.011 15.242 -13.276 1.00 87.62 299 TRP A C 1
ATOM 2465 O O . TRP A 1 299 ? -2.339 16.116 -13.812 1.00 87.62 299 TRP A O 1
ATOM 2475 N N . ASN A 1 300 ? -4.263 15.455 -12.858 1.00 89.00 300 ASN A N 1
ATOM 2476 C CA . ASN A 1 300 ? -4.947 16.750 -12.914 1.00 89.00 300 ASN A CA 1
ATOM 2477 C C . ASN A 1 300 ? -4.839 17.538 -11.596 1.00 89.00 300 ASN A C 1
ATOM 2479 O O . ASN A 1 300 ? -5.478 18.581 -11.455 1.00 89.00 300 ASN A O 1
ATOM 2483 N N . SER A 1 301 ? -4.095 17.037 -10.606 1.00 89.19 301 SER A N 1
ATOM 2484 C CA . SER A 1 301 ? -3.987 17.690 -9.302 1.00 89.19 301 SER A CA 1
ATOM 2485 C C . SER A 1 301 ? -3.306 19.055 -9.399 1.00 89.19 301 SER A C 1
ATOM 2487 O O . SER A 1 301 ? -2.246 19.200 -10.004 1.00 89.19 301 SER A O 1
ATOM 2489 N N . THR A 1 302 ? -3.890 20.051 -8.733 1.00 92.00 302 THR A N 1
ATOM 2490 C CA . THR A 1 302 ? -3.390 21.439 -8.705 1.00 92.00 302 THR A CA 1
ATOM 2491 C C . THR A 1 302 ? -2.474 21.726 -7.516 1.00 92.00 302 THR A C 1
ATOM 2493 O O . THR A 1 302 ? -1.756 22.725 -7.497 1.00 92.00 302 THR A O 1
ATOM 2496 N N . SER A 1 303 ? -2.479 20.841 -6.516 1.00 89.81 303 SER A N 1
ATOM 2497 C CA . SER A 1 303 ? -1.643 20.930 -5.322 1.00 89.81 303 SER A CA 1
ATOM 2498 C C . SER A 1 303 ? -1.044 19.572 -4.954 1.00 89.81 303 SER A C 1
ATOM 2500 O O . SER A 1 303 ? -1.578 18.515 -5.293 1.00 89.81 303 SER A O 1
ATOM 2502 N N . VAL A 1 304 ? 0.059 19.601 -4.204 1.00 84.00 304 VAL A N 1
ATOM 2503 C CA . VAL A 1 304 ? 0.734 18.392 -3.701 1.00 84.00 304 VAL A CA 1
ATOM 2504 C C . VAL A 1 304 ? -0.176 17.586 -2.765 1.00 84.00 304 VAL A C 1
ATOM 2506 O O . VAL A 1 304 ? -0.165 16.359 -2.779 1.00 84.00 304 VAL A O 1
ATOM 2509 N N . GLU A 1 305 ? -1.003 18.263 -1.970 1.00 81.50 305 GLU A N 1
ATOM 2510 C CA . GLU A 1 305 ? -1.974 17.605 -1.094 1.00 81.50 305 GLU A CA 1
ATOM 2511 C C . GLU A 1 305 ? -3.051 16.860 -1.885 1.00 81.50 305 GLU A C 1
ATOM 2513 O O . GLU A 1 305 ? -3.349 15.703 -1.584 1.00 81.50 305 GLU A O 1
ATOM 2518 N N . GLU A 1 306 ? -3.590 17.495 -2.926 1.00 83.75 306 GLU A N 1
ATOM 2519 C CA . GLU A 1 306 ? -4.555 16.862 -3.822 1.00 83.75 306 GLU A CA 1
ATOM 2520 C C . GLU A 1 306 ? -3.932 15.652 -4.534 1.00 83.75 306 GLU A C 1
ATOM 2522 O O . GLU A 1 306 ? -4.547 14.592 -4.616 1.00 83.75 306 GLU A O 1
ATOM 2527 N N . PHE A 1 307 ? -2.683 15.771 -4.993 1.00 86.88 307 PHE A N 1
ATOM 2528 C CA . PHE A 1 307 ? -1.933 14.663 -5.585 1.00 86.88 307 PHE A CA 1
ATOM 2529 C C . PHE A 1 307 ? -1.851 13.448 -4.649 1.00 86.88 307 PHE A C 1
ATOM 2531 O O . PHE A 1 307 ? -2.229 12.346 -5.051 1.00 86.88 307 PHE A O 1
ATOM 2538 N N . TYR A 1 308 ? -1.443 13.634 -3.389 1.00 81.31 308 TYR A N 1
ATOM 2539 C CA . TYR A 1 308 ? -1.349 12.529 -2.428 1.00 81.31 308 TYR A CA 1
ATOM 2540 C C . TYR A 1 308 ? -2.705 11.896 -2.098 1.00 81.31 308 TYR A C 1
ATOM 2542 O O . TYR A 1 308 ? -2.779 10.677 -1.932 1.00 81.31 308 TYR A O 1
ATOM 2550 N N . GLY A 1 309 ? -3.773 12.698 -2.036 1.00 78.56 309 GLY A N 1
ATOM 2551 C CA . GLY A 1 309 ? -5.130 12.194 -1.816 1.00 78.56 309 GLY A CA 1
ATOM 2552 C C . GLY A 1 309 ? -5.655 11.339 -2.972 1.00 78.56 309 GLY A C 1
ATOM 2553 O O . GLY A 1 309 ? -6.392 10.377 -2.745 1.00 78.56 309 GLY A O 1
ATOM 2554 N N . LYS A 1 310 ? -5.250 11.658 -4.207 1.00 85.94 310 LYS A N 1
ATOM 2555 C CA . LYS A 1 310 ? -5.720 10.982 -5.422 1.00 85.94 310 LYS A CA 1
ATOM 2556 C C . LYS A 1 310 ? -4.876 9.776 -5.833 1.00 85.94 310 LYS A C 1
ATOM 2558 O O . LYS A 1 310 ? -5.429 8.816 -6.360 1.00 85.94 310 LYS A O 1
ATOM 2563 N N . TRP A 1 311 ? -3.563 9.809 -5.620 1.00 84.00 311 TRP A N 1
ATOM 2564 C CA . TRP A 1 311 ? -2.636 8.816 -6.173 1.00 84.00 311 TRP A CA 1
ATOM 2565 C C . TRP A 1 311 ? -2.718 7.439 -5.487 1.00 84.00 311 TRP A C 1
ATOM 2567 O O . TRP A 1 311 ? -3.003 6.436 -6.131 1.00 84.00 311 TRP A O 1
ATOM 2577 N N . LEU A 1 312 ? -2.486 7.372 -4.170 1.00 80.88 312 LEU A N 1
ATOM 2578 C CA . LEU A 1 312 ? -2.482 6.130 -3.378 1.00 80.88 312 LEU A CA 1
ATOM 2579 C C . LEU A 1 312 ? -3.653 6.146 -2.394 1.00 80.88 312 LEU A C 1
ATOM 2581 O O . LEU A 1 312 ? -3.472 6.211 -1.174 1.00 80.88 312 LEU A O 1
ATOM 2585 N N . ARG A 1 313 ? -4.874 6.109 -2.938 1.00 81.06 313 ARG A N 1
ATOM 2586 C CA . ARG A 1 313 ? -6.102 6.353 -2.170 1.00 81.06 313 ARG A CA 1
ATOM 2587 C C . ARG A 1 313 ? -6.230 5.433 -0.956 1.00 81.06 313 ARG A C 1
ATOM 2589 O O . ARG A 1 313 ? -6.591 5.896 0.119 1.00 81.06 313 ARG A O 1
ATOM 2596 N N . PHE A 1 314 ? -5.900 4.147 -1.087 1.00 82.38 314 PHE A N 1
ATOM 2597 C CA . PHE A 1 314 ? -6.010 3.196 0.026 1.00 82.38 314 PHE A CA 1
ATOM 2598 C C . PHE A 1 314 ? -5.087 3.547 1.205 1.00 82.38 314 PHE A C 1
ATOM 2600 O O . PHE A 1 314 ? -5.524 3.508 2.356 1.00 82.38 314 PHE A O 1
ATOM 2607 N N . THR A 1 315 ? -3.839 3.943 0.936 1.00 85.94 315 THR A N 1
ATOM 2608 C CA . THR A 1 315 ? -2.885 4.374 1.969 1.00 85.94 315 THR A CA 1
ATOM 2609 C C . THR A 1 315 ? -3.332 5.696 2.579 1.00 85.94 315 THR A C 1
ATOM 2611 O O . THR A 1 315 ? -3.372 5.828 3.802 1.00 85.94 315 THR A O 1
ATOM 2614 N N . TYR A 1 316 ? -3.740 6.650 1.738 1.00 86.00 316 TYR A N 1
ATOM 2615 C CA . TYR A 1 316 ? -4.256 7.939 2.186 1.00 86.00 316 TYR A CA 1
ATOM 2616 C C . TYR A 1 316 ? -5.456 7.771 3.128 1.00 86.00 316 TYR A C 1
ATOM 2618 O O . TYR A 1 316 ? -5.446 8.299 4.237 1.00 86.00 316 TYR A O 1
ATOM 2626 N N . LEU A 1 317 ? -6.455 6.971 2.739 1.00 84.88 317 LEU A N 1
ATOM 2627 C CA . LEU A 1 317 ? -7.645 6.702 3.550 1.00 84.88 317 LEU A CA 1
ATOM 2628 C C . LEU A 1 317 ? -7.308 5.984 4.860 1.00 84.88 317 LEU A C 1
ATOM 2630 O O . LEU A 1 317 ? -7.918 6.282 5.890 1.00 84.88 317 LEU A O 1
ATOM 2634 N N . PHE A 1 318 ? -6.336 5.065 4.846 1.00 89.88 318 PHE A N 1
ATOM 2635 C CA . PHE A 1 318 ? -5.871 4.397 6.060 1.00 89.88 318 PHE A CA 1
ATOM 2636 C C . PHE A 1 318 ? -5.310 5.407 7.068 1.00 89.88 318 PHE A C 1
ATOM 2638 O O . PHE A 1 318 ? -5.794 5.464 8.200 1.00 89.88 318 PHE A O 1
ATOM 2645 N N . PHE A 1 319 ? -4.340 6.234 6.661 1.00 90.56 319 PHE A N 1
ATOM 2646 C CA . PHE A 1 319 ? -3.752 7.247 7.543 1.00 90.56 319 PHE A CA 1
ATOM 2647 C C . PHE A 1 319 ? -4.776 8.303 7.951 1.00 90.56 319 PHE A C 1
ATOM 2649 O O . PHE A 1 319 ? -4.834 8.683 9.120 1.00 90.56 319 PHE A O 1
ATOM 2656 N N . TYR A 1 320 ? -5.645 8.715 7.031 1.00 87.81 320 TYR A N 1
ATOM 2657 C CA . TYR A 1 320 ? -6.711 9.660 7.324 1.00 87.81 320 TYR A CA 1
ATOM 2658 C C . TYR A 1 320 ? -7.633 9.149 8.441 1.00 87.81 320 TYR A C 1
ATOM 2660 O O . TYR A 1 320 ? -7.812 9.815 9.461 1.00 87.81 320 TYR A O 1
ATOM 2668 N N . ARG A 1 321 ? -8.177 7.934 8.297 1.00 86.25 321 ARG A N 1
ATOM 2669 C CA . ARG A 1 321 ? -9.128 7.359 9.260 1.00 86.25 321 ARG A CA 1
ATOM 2670 C C . ARG A 1 321 ? -8.464 6.937 10.568 1.00 86.25 321 ARG A C 1
ATOM 2672 O O . ARG A 1 321 ? -8.985 7.220 11.644 1.00 86.25 321 ARG A O 1
ATOM 2679 N N . HIS A 1 322 ? -7.352 6.210 10.492 1.00 89.56 322 HIS A N 1
ATOM 2680 C CA . HIS A 1 322 ? -6.796 5.516 11.657 1.00 89.56 322 HIS A CA 1
ATOM 2681 C C . HIS A 1 322 ? -5.743 6.323 12.409 1.00 89.56 322 HIS A C 1
ATOM 2683 O O . HIS A 1 322 ? -5.515 6.037 13.583 1.00 89.56 322 HIS A O 1
ATOM 2689 N N . VAL A 1 323 ? -5.153 7.342 11.779 1.00 91.31 323 VAL A N 1
ATOM 2690 C CA . VAL A 1 323 ? -4.115 8.187 12.384 1.00 91.31 323 VAL A CA 1
ATOM 2691 C C . VAL A 1 323 ? -4.624 9.617 12.547 1.00 91.31 323 VAL A C 1
ATOM 2693 O O . VAL A 1 323 ? -4.865 10.043 13.676 1.00 91.31 323 VAL A O 1
ATOM 2696 N N . TYR A 1 324 ? -4.874 10.335 11.450 1.00 89.44 324 TYR A N 1
ATOM 2697 C CA . TYR A 1 324 ? -5.264 11.748 11.475 1.00 89.44 324 TYR A CA 1
ATOM 2698 C C . TYR A 1 324 ? -6.543 11.997 12.288 1.00 89.44 324 TYR A C 1
ATOM 2700 O O . TYR A 1 324 ? -6.508 12.756 13.256 1.00 89.44 324 TYR A O 1
ATOM 2708 N N . MET A 1 325 ? -7.650 11.315 11.964 1.00 86.75 325 MET A N 1
ATOM 2709 C CA . MET A 1 325 ? -8.932 11.516 12.656 1.00 86.75 325 MET A CA 1
ATOM 2710 C C . MET A 1 325 ? -8.851 11.164 14.144 1.00 86.75 325 MET A C 1
ATOM 2712 O O . MET A 1 325 ? -9.462 11.828 14.979 1.00 86.75 325 MET A O 1
ATOM 2716 N N . LYS A 1 326 ? -8.046 10.160 14.511 1.00 87.62 326 LYS A N 1
ATOM 2717 C CA . LYS A 1 326 ? -7.848 9.797 15.918 1.00 87.62 326 LYS A CA 1
ATOM 2718 C C . LYS A 1 326 ? -7.047 10.839 16.685 1.00 87.62 326 LYS A C 1
ATOM 2720 O O . LYS A 1 326 ? -7.411 11.151 17.816 1.00 87.62 326 LYS A O 1
ATOM 2725 N N . ILE A 1 327 ? -5.985 11.378 16.089 1.00 88.62 327 ILE A N 1
ATOM 2726 C CA . ILE A 1 327 ? -5.190 12.455 16.693 1.00 88.62 327 ILE A CA 1
ATOM 2727 C C . ILE A 1 327 ? -6.051 13.712 16.852 1.00 88.62 327 ILE A C 1
ATOM 2729 O O . ILE A 1 327 ? -6.028 14.343 17.907 1.00 88.62 327 ILE A O 1
ATOM 2733 N N . LEU A 1 328 ? -6.852 14.036 15.836 1.00 87.00 328 LEU A N 1
ATOM 2734 C CA . LEU A 1 328 ? -7.737 15.195 15.840 1.00 87.00 328 LEU A CA 1
ATOM 2735 C C . LEU A 1 328 ? -8.815 15.087 16.930 1.00 87.00 328 LEU A C 1
ATOM 2737 O O . LEU A 1 328 ? -8.905 15.958 17.790 1.00 87.00 328 LEU A O 1
ATOM 2741 N N . ILE A 1 329 ? -9.599 14.004 16.928 1.00 84.19 329 ILE A N 1
ATOM 2742 C CA . ILE A 1 329 ? -10.768 13.852 17.809 1.00 84.19 329 ILE A CA 1
ATOM 2743 C C . ILE A 1 329 ? -10.345 13.423 19.219 1.00 84.19 329 ILE A C 1
ATOM 2745 O O . ILE A 1 329 ? -10.660 14.089 20.202 1.00 84.19 329 ILE A O 1
ATOM 2749 N N . LYS A 1 330 ? -9.602 12.313 19.345 1.00 83.25 330 LYS A N 1
ATOM 2750 C CA . LYS A 1 330 ? -9.238 11.755 20.662 1.00 83.25 330 LYS A CA 1
ATOM 2751 C C . LYS A 1 330 ? -8.069 12.495 21.300 1.00 83.25 330 LYS A C 1
ATOM 2753 O O . LYS A 1 330 ? -8.057 12.672 22.513 1.00 83.25 330 LYS A O 1
ATOM 2758 N N . GLY A 1 331 ? -7.094 12.912 20.493 1.00 82.62 331 GLY A N 1
ATOM 2759 C CA . GLY A 1 331 ? -5.933 13.669 20.964 1.00 82.62 331 GLY A CA 1
ATOM 2760 C C . GLY A 1 331 ? -6.199 15.165 21.154 1.00 82.62 331 GLY A C 1
ATOM 2761 O O . GLY A 1 331 ? -5.393 15.826 21.801 1.00 82.62 331 GLY A O 1
ATOM 2762 N N . ARG A 1 332 ? -7.315 15.695 20.624 1.00 86.75 332 ARG A N 1
ATOM 2763 C CA . ARG A 1 332 ? -7.700 17.120 20.686 1.00 86.75 332 ARG A CA 1
ATOM 2764 C C . ARG A 1 332 ? -6.607 18.075 20.186 1.00 86.75 332 ARG A C 1
ATOM 2766 O O . ARG A 1 332 ? -6.452 19.182 20.697 1.00 86.75 332 ARG A O 1
ATOM 2773 N N . PHE A 1 333 ? -5.835 17.645 19.188 1.00 87.44 333 PHE A N 1
ATOM 2774 C CA . PHE A 1 333 ? -4.818 18.482 18.550 1.00 87.44 333 PHE A CA 1
ATOM 2775 C C . PHE A 1 333 ? -5.442 19.441 17.528 1.00 87.44 333 PHE A C 1
ATOM 2777 O O . PHE A 1 333 ? -6.491 19.167 16.953 1.00 87.44 333 PHE A O 1
ATOM 2784 N N . ASN A 1 334 ? -4.752 20.548 17.241 1.00 90.94 334 ASN A N 1
ATOM 2785 C CA . ASN A 1 334 ? -5.092 21.429 16.120 1.00 90.94 334 ASN A CA 1
ATOM 2786 C C . ASN A 1 334 ? -5.003 20.649 14.782 1.00 90.94 334 ASN A C 1
ATOM 2788 O O . ASN A 1 334 ? -4.041 19.888 14.613 1.00 90.94 334 ASN A O 1
ATOM 2792 N N . PRO A 1 335 ? -5.931 20.848 13.819 1.00 88.31 335 PRO A N 1
ATOM 2793 C CA . PRO A 1 335 ? -5.871 20.261 12.477 1.00 88.31 335 PRO A CA 1
ATOM 2794 C C . PRO A 1 335 ? -4.490 20.277 11.810 1.00 88.31 335 PRO A C 1
ATOM 2796 O O . PRO A 1 335 ? -4.071 19.260 11.254 1.00 88.31 335 PRO A O 1
ATOM 2799 N N . ASN A 1 336 ? -3.756 21.390 11.902 1.00 88.31 336 ASN A N 1
ATOM 2800 C CA . ASN A 1 336 ? -2.435 21.517 11.277 1.00 88.31 336 ASN A CA 1
ATOM 2801 C C . ASN A 1 336 ? -1.394 20.616 11.952 1.00 88.31 336 ASN A C 1
ATOM 2803 O O . ASN A 1 336 ? -0.615 19.943 11.278 1.00 88.31 336 ASN A O 1
ATOM 2807 N N . THR A 1 337 ? -1.416 20.548 13.284 1.00 90.12 337 THR A N 1
ATOM 2808 C CA . THR A 1 337 ? -0.541 19.666 14.063 1.00 90.12 337 THR A CA 1
ATOM 2809 C C . THR A 1 337 ? -0.890 18.198 13.822 1.00 90.12 337 THR A C 1
ATOM 2811 O O . THR A 1 337 ? 0.003 17.389 13.587 1.00 90.12 337 THR A O 1
ATOM 2814 N N . ALA A 1 338 ? -2.181 17.850 13.807 1.00 90.06 338 ALA A N 1
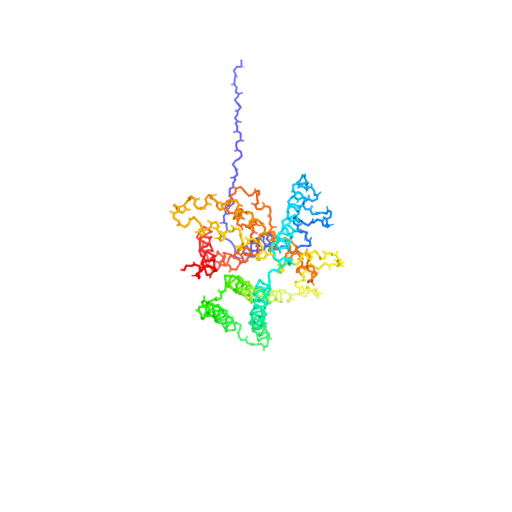ATOM 2815 C CA . ALA A 1 338 ? -2.642 16.491 13.528 1.00 90.06 338 ALA A CA 1
ATOM 2816 C C . ALA A 1 338 ? -2.214 16.020 12.130 1.00 90.06 338 ALA A C 1
ATOM 2818 O O . ALA A 1 338 ? -1.753 14.889 11.966 1.00 90.06 338 ALA A O 1
ATOM 2819 N N . LYS A 1 339 ? -2.303 16.903 11.128 1.00 88.88 339 LYS A N 1
ATOM 2820 C CA . LYS A 1 339 ? -1.834 16.643 9.763 1.00 88.88 339 LYS A CA 1
ATOM 2821 C C . LYS A 1 339 ? -0.319 16.455 9.706 1.00 88.88 339 LYS A C 1
ATOM 2823 O O . LYS A 1 339 ? 0.140 15.490 9.104 1.00 88.88 339 LYS A O 1
ATOM 2828 N N . ALA A 1 340 ? 0.454 17.320 10.366 1.00 91.25 340 ALA A N 1
ATOM 2829 C CA . ALA A 1 340 ? 1.910 17.199 10.420 1.00 91.25 340 ALA A CA 1
ATOM 2830 C C . ALA A 1 340 ? 2.354 15.871 11.057 1.00 91.25 340 ALA A C 1
ATOM 2832 O O . ALA A 1 340 ? 3.187 15.169 10.488 1.00 91.25 340 ALA A O 1
ATOM 2833 N N . ILE A 1 341 ? 1.746 15.483 12.184 1.00 92.81 341 ILE A N 1
ATOM 2834 C CA . ILE A 1 341 ? 2.027 14.201 12.846 1.00 92.81 341 ILE A CA 1
ATOM 2835 C C . ILE A 1 341 ? 1.635 13.028 11.940 1.00 92.81 341 ILE A C 1
ATOM 2837 O O . ILE A 1 341 ? 2.419 12.098 11.773 1.00 92.81 341 ILE A O 1
ATOM 2841 N N . SER A 1 342 ? 0.455 13.072 11.312 1.00 91.56 342 SER A N 1
ATOM 2842 C CA . SER A 1 342 ? 0.015 12.019 10.388 1.00 91.56 342 SER A CA 1
ATOM 2843 C C . SER A 1 342 ? 0.972 11.855 9.204 1.00 91.56 342 SER A C 1
ATOM 2845 O O . SER A 1 342 ? 1.287 10.728 8.824 1.00 91.56 342 SER A O 1
ATOM 2847 N N . ASN A 1 343 ? 1.466 12.961 8.643 1.00 90.50 343 ASN A N 1
ATOM 2848 C CA . ASN A 1 343 ? 2.434 12.941 7.549 1.00 90.50 343 ASN A CA 1
ATOM 2849 C C . ASN A 1 343 ? 3.795 12.402 7.997 1.00 90.50 343 ASN A C 1
ATOM 2851 O O . ASN A 1 343 ? 4.409 11.642 7.256 1.00 90.50 343 ASN A O 1
ATOM 2855 N N . LEU A 1 344 ? 4.246 12.744 9.207 1.00 93.19 344 LEU A N 1
ATOM 2856 C CA . LEU A 1 344 ? 5.492 12.222 9.770 1.00 93.19 344 LEU A CA 1
ATOM 2857 C C . LEU A 1 344 ? 5.409 10.707 9.976 1.00 93.19 344 LEU A C 1
ATOM 2859 O O . LEU A 1 344 ? 6.315 9.985 9.569 1.00 93.19 344 LEU A O 1
ATOM 2863 N N . ILE A 1 345 ? 4.301 10.216 10.539 1.00 92.50 345 ILE A N 1
ATOM 2864 C CA . ILE A 1 345 ? 4.076 8.775 10.705 1.00 92.50 345 ILE A CA 1
ATOM 2865 C C . ILE A 1 345 ? 4.046 8.099 9.330 1.00 92.50 345 ILE A C 1
ATOM 2867 O O . ILE A 1 345 ? 4.760 7.125 9.124 1.00 92.50 345 ILE A O 1
ATOM 2871 N N . SER A 1 346 ? 3.290 8.630 8.363 1.00 91.31 346 SER A N 1
ATOM 2872 C CA . SER A 1 346 ? 3.279 8.086 6.999 1.00 91.31 346 SER A CA 1
ATOM 2873 C C . SER A 1 346 ? 4.678 8.068 6.373 1.00 91.31 346 SER A C 1
ATOM 2875 O O . SER A 1 346 ? 5.041 7.082 5.739 1.00 91.31 346 SER A O 1
ATOM 2877 N N . GLY A 1 347 ? 5.472 9.125 6.562 1.00 90.19 347 GLY A N 1
ATOM 2878 C CA . GLY A 1 347 ? 6.852 9.216 6.085 1.00 90.19 347 GLY A CA 1
ATOM 2879 C C . GLY A 1 347 ? 7.758 8.145 6.690 1.00 90.19 347 GLY A C 1
ATOM 2880 O O . GLY A 1 347 ? 8.469 7.477 5.948 1.00 90.19 347 GLY A O 1
ATOM 2881 N N . ALA A 1 348 ? 7.652 7.896 7.997 1.00 89.56 348 ALA A N 1
ATOM 2882 C CA . ALA A 1 348 ? 8.395 6.825 8.662 1.00 89.56 348 ALA A CA 1
ATOM 2883 C C . ALA A 1 348 ? 8.047 5.439 8.089 1.00 89.56 348 ALA A C 1
ATOM 2885 O O . ALA A 1 348 ? 8.931 4.614 7.872 1.00 89.56 348 ALA A O 1
ATOM 2886 N N . PHE A 1 349 ? 6.771 5.186 7.769 1.00 88.00 349 PHE A N 1
ATOM 2887 C CA . PHE A 1 349 ? 6.378 3.957 7.070 1.00 88.00 349 PHE A CA 1
ATOM 2888 C C . PHE A 1 349 ? 6.989 3.875 5.663 1.00 88.00 349 PHE A C 1
ATOM 2890 O O . PHE A 1 349 ? 7.447 2.804 5.275 1.00 88.00 349 PHE A O 1
ATOM 2897 N N . GLN A 1 350 ? 7.042 4.971 4.902 1.00 85.62 350 GLN A N 1
ATOM 2898 C CA . GLN A 1 350 ? 7.696 4.970 3.584 1.00 85.62 350 GLN A CA 1
ATOM 2899 C C . GLN A 1 350 ? 9.202 4.721 3.693 1.00 85.62 350 GLN A C 1
ATOM 2901 O O . GLN A 1 350 ? 9.752 3.945 2.917 1.00 85.62 350 GLN A O 1
ATOM 2906 N N . GLU A 1 351 ? 9.861 5.319 4.684 1.00 85.75 351 GLU A N 1
ATOM 2907 C CA . GLU A 1 351 ? 11.285 5.112 4.926 1.00 85.75 351 GLU A CA 1
ATOM 2908 C C . GLU A 1 351 ? 11.583 3.637 5.202 1.00 85.75 351 GLU A C 1
ATOM 2910 O O . GLU A 1 351 ? 12.484 3.079 4.586 1.00 85.75 351 GLU A O 1
ATOM 2915 N N . LEU A 1 352 ? 10.753 2.949 5.994 1.00 76.06 352 LEU A N 1
ATOM 2916 C CA . LEU A 1 352 ? 10.883 1.505 6.236 1.00 76.06 352 LEU A CA 1
ATOM 2917 C C . LEU A 1 352 ? 10.814 0.651 4.956 1.00 76.06 352 LEU A C 1
ATOM 2919 O O . LEU A 1 352 ? 11.434 -0.411 4.911 1.00 76.06 352 LEU A O 1
ATOM 2923 N N . ILE A 1 353 ? 10.114 1.103 3.905 1.00 78.25 353 ILE A N 1
ATOM 2924 C CA . ILE A 1 353 ? 10.120 0.427 2.592 1.00 78.25 353 ILE A CA 1
ATOM 2925 C C . ILE A 1 353 ? 11.481 0.557 1.912 1.00 78.25 353 ILE A C 1
ATOM 2927 O O . ILE A 1 353 ? 11.828 -0.291 1.103 1.00 78.25 353 ILE A O 1
ATOM 2931 N N . VAL A 1 354 ? 12.247 1.602 2.221 1.00 74.19 354 VAL A N 1
ATOM 2932 C CA . VAL A 1 354 ? 13.479 1.989 1.522 1.00 74.19 354 VAL A CA 1
ATOM 2933 C C . VAL A 1 354 ? 14.734 1.734 2.369 1.00 74.19 354 VAL A C 1
ATOM 2935 O O . VAL A 1 354 ? 15.817 1.704 1.808 1.00 74.19 354 VAL A O 1
ATOM 2938 N N . VAL A 1 355 ? 14.623 1.454 3.675 1.00 70.50 355 VAL A N 1
ATOM 2939 C CA . VAL A 1 355 ? 15.749 1.329 4.635 1.00 70.50 355 VAL A CA 1
ATOM 2940 C C . VAL A 1 355 ? 16.923 0.452 4.164 1.00 70.50 355 VAL A C 1
ATOM 2942 O O . VAL A 1 355 ? 18.049 0.717 4.559 1.00 70.50 355 VAL A O 1
ATOM 2945 N N . ARG A 1 356 ? 16.707 -0.571 3.327 1.00 64.38 356 ARG A N 1
ATOM 2946 C CA . ARG A 1 356 ? 17.785 -1.435 2.796 1.00 64.38 356 ARG A CA 1
ATOM 2947 C C . ARG A 1 356 ? 18.460 -0.906 1.520 1.00 64.38 356 ARG A C 1
ATOM 2949 O O . ARG A 1 356 ? 19.472 -1.448 1.094 1.00 64.38 356 ARG A O 1
ATOM 2956 N N . ILE A 1 357 ? 17.863 0.077 0.852 1.00 57.22 357 ILE A N 1
ATOM 2957 C CA . ILE A 1 357 ? 18.410 0.678 -0.374 1.00 57.22 357 ILE A CA 1
ATOM 2958 C C . ILE A 1 357 ? 19.625 1.571 -0.048 1.00 57.22 357 ILE A C 1
ATOM 2960 O O . ILE A 1 357 ? 20.431 1.840 -0.937 1.00 57.22 357 ILE A O 1
ATOM 2964 N N . TYR A 1 358 ? 19.772 1.966 1.218 1.00 45.81 358 TYR A N 1
ATOM 2965 C CA . TYR A 1 358 ? 20.963 2.594 1.790 1.00 45.81 358 TYR A CA 1
ATOM 2966 C C . TYR A 1 358 ? 21.883 1.538 2.406 1.00 45.81 358 TYR A C 1
ATOM 2968 O O . TYR A 1 358 ? 23.116 1.704 2.269 1.00 45.81 358 TYR A O 1
#

pLDDT: mean 74.93, std 18.98, range [24.39, 95.31]

Secondary structure (DSSP, 8-state):
----------------------SHHHHHHHHHHHHHH-----B--TT-SS-TTSHHHHSTTHHHHHHHHHHHHHHHHHHHHHHHHHHSSSS-HHHHHHHHHHHHHHHHHHHHHHHHHHHHHHHHHHHHTT--HHHHHHHHHHHHHHHHHHHHHHHHH-TTS-HHHHHHHHHHHHHHHHHHHHHHHHHHHHHHHHHHHHHHTTS----------PPPBP----------GGGHHHHTTTTTHHHHHHHTTTS-HHHHHHHHHHHHHHHHHHHHIIIIIIHHHHHHHHTTB-B--S---GGG-SSHHHHHHHHSHHHHHHHIIIIIHHHHHTT---HHHHHHHHHHHHHHHHHHHHTTT-

=== Feature glossary ===
A reading guide for the features in this record.

Start from the sequence.

  · Sequence gives the chain of amino acids in standard one-letter code (A=alanine, C=cysteine, …, Y=tyrosine), read N→C. It is the only feature that is directly encoded by the gene; all structural features are derived from the folded form of this sequence.

Fold it, and you get atomic coordinates and the backbone conformation that goes with them.

  · The mmCIF table is the protein's shape written out atom by atom. For each backbone N, Cα, C, and carbonyl O, it records an (x, y, z) coordinate triple in Å plus the residue type, chain letter, and residue number.

  · Backbone dihedral angles. Every residue except chain termini has a φ (preceding-C → N → Cα → C) and a ψ (N → Cα → C → next-N). They are reported in degrees following the IUPAC sign convention. Secondary structure is essentially a statement about which (φ, ψ) basin each residue occupies.

  · DSSP 8-state secondary structure assigns each residue one of H (α-helix), G (3₁₀-helix), I (π-helix), E (extended β-strand), B (isolated β-bridge), T (hydrogen-bonded turn), S (bend), or '-' (coil). The assignment is computed from backbone hydrogen-bond geometry via the Kabsch–Sander algorithm.

  · P-SEA three-state annotation labels each residue as helix, strand, or coil based purely on the geometry of the Cα trace. It serves as a fallback when the full backbone (and thus DSSP) is unavailable.

Summarize the fold with a handful of shape descriptors and a per-residue structural alphabet.

  · Radius of gyration (Rg) is the root-mean-square distance of Cα atoms from their centroid — a single number for overall size and compactness. A globular domain of N residues has Rg ≈ 2.2·N^0.38 Å; an extended or disordered chain has a much larger Rg. The Cα contact count is the number of residue pairs whose Cα atoms are within 8 Å and are more than four positions apart in sequence — a standard proxy for tertiary packing density. The bounding box is the smallest axis-aligned box enclosing all Cα atoms.

  · Foldseek's 3Di representation compresses backbone geometry into a per-residue letter drawn from a learned twenty-state alphabet. It captures the tertiary interaction pattern around each residue — which residues are packed against it in space, regardless of where they are in sequence.

  · Accessible surface area quantifies burial. A residue with SASA near zero is packed into the hydrophobic core; one with SASA >100 Å² sits on the surface. Computed here via the Shrake–Rupley numerical algorithm with a 1.4 Å probe.

Ask how reliable the model is.

  · For AlphaFold models, the B-factor field carries pLDDT — the model's own estimate of local accuracy on a 0–100 scale. Regions with pLDDT<50 should be treated as essentially unmodeled; they often correspond to intrinsically disordered segments.

  · For experimental (PDB) structures, the B-factor (temperature factor) quantifies the positional spread of each atom in the crystal — a combination of thermal vibration and static disorder — in units of Å². High B-factors mark flexible loops or poorly resolved regions; low B-factors mark the rigid, well-ordered core.

  · PAE(i, j) answers: if I align the predicted and true structures on residue i, how far off (in Å) do I expect residue j to be? A block-diagonal PAE matrix with low values on the blocks and high values off-diagonal is the signature of a multi-domain protein with confidently predicted domains but uncertain inter-domain orientation.

Place it in context: what it resembles, what it is annotated as, and how it looks.

  · Structural nearest neighbors (via Foldseek easy-search vs the PDB). Reported per hit: target PDB id, E-value, and alignment TM-score. A TM-score above ~0.5 is the conventional threshold for 'same fold'.

  · Functional annotations link the protein to curated databases. InterPro entries identify conserved domains and families by matching the sequence against member-database signatures (Pfam, PROSITE, CDD, …). Gene Ontology (GO) terms describe molecular function, biological process, and cellular component in a controlled vocabulary. CATH places the structure in a hierarchical fold classification (Class/Architecture/Topology/Homologous-superfamily). The organism is the source species.

  · Plot images: a contact map (which residues are close in 3D, as an N×N binary image), a Ramachandran scatter (backbone torsion angles, revealing secondary-structure composition at a glance), and — for AlphaFold structures — a PAE heatmap (pairwise prediction confidence).

  · Structure images are PyMOL renders from six orthogonal camera directions. Cartoon representation draws helices as coils and strands as arrows; sticks shows the backbone as bonds; surface shows the solvent-excluded envelope. Rainbow coloring maps sequence position to hue (blue→red, N→C); chain coloring assigns a distinct color per polypeptide.